Protein AF-A0A0F9F6D4-F1 (afdb_monomer_lite)

Sequence (192 aa):
MGSKPGKSRRRAADTGPGPGPHSNRVGWLERAYSVIRDDLLPETPPGDCVSILLGFPHRGARPGPHQRNGVASSGAVQGVSRDHSHIVEIHFRQFGRPVACLVTLLHQMIHLAVGVQNGHRRKFQLLAKRIGFATPFGEERPSKALANNLRRIVRKIGPAPAGRADLDPPKSRTAWRYACSCPRPRRLSSYG

Organism: NCBI:txid412755

pLDDT: mean 70.62, std 21.25, range [31.22, 96.56]

Secondary structure (DSSP, 8-state):
--PPPP---PPPP-------S---HHHHHHHHHHHHHHHH-TTSPPGGGEEEEEE---TT----TT-EEEEEEES--BTB-TT--EEEEEEGGGGGSHHHHHHHHHHHHHHHHH-GGGTTSHHHHHHHHHHTEESSGGG-EE-HHHHHHHHHHHHHH-PPPPS----PPPS-------SEEEEPPP------

Foldseek 3Di:
DDDDDDDDPDPDPCPDDDDPPFDDLQNLLLLLLVCCCVPFNVLFDDSQQEDEEEDDDDPPPDDDQFDFQKFKDAACWPPDDRSHRIYIYGYPVCQVPQLSSSLSSVLNSLCRSQPLLCECDDSSVVSCVVSAADPPSLQSRGDPVNSVVSVVSCVVSDRRGDDDPPDDPPPDPPDDPGSYTGGYHDDDDDDD

Radius of gyration: 20.6 Å; chains: 1; bounding box: 39×50×82 Å

Structure (mmCIF, N/CA/C/O backbone):
data_AF-A0A0F9F6D4-F1
#
_entry.id   AF-A0A0F9F6D4-F1
#
loop_
_atom_site.group_PDB
_atom_site.id
_atom_site.type_symbol
_atom_site.label_atom_id
_atom_site.label_alt_id
_atom_site.label_comp_id
_atom_site.label_asym_id
_atom_site.label_entity_id
_atom_site.label_seq_id
_atom_site.pdbx_PDB_ins_code
_atom_site.Cartn_x
_atom_site.Cartn_y
_atom_site.Cartn_z
_atom_site.occupancy
_atom_site.B_iso_or_equiv
_atom_site.auth_seq_id
_atom_site.auth_comp_id
_atom_site.auth_asym_id
_atom_site.auth_atom_id
_atom_site.pdbx_PDB_model_num
ATOM 1 N N . MET A 1 1 ? -2.529 -34.327 -65.893 1.00 43.44 1 MET A N 1
ATOM 2 C CA . MET A 1 1 ? -2.815 -33.018 -65.263 1.00 43.44 1 MET A CA 1
ATOM 3 C C . MET A 1 1 ? -3.339 -33.275 -63.856 1.00 43.44 1 MET A C 1
ATOM 5 O O . MET A 1 1 ? -4.502 -33.610 -63.704 1.00 43.44 1 MET A O 1
ATOM 9 N N . GLY A 1 2 ? -2.460 -33.266 -62.849 1.00 40.62 2 GLY A N 1
ATOM 10 C CA . GLY A 1 2 ? -2.808 -33.600 -61.462 1.00 40.62 2 GLY A CA 1
ATOM 11 C C . GLY A 1 2 ? -2.831 -32.350 -60.586 1.00 40.62 2 GLY A C 1
ATOM 12 O O . GLY A 1 2 ? -1.782 -31.761 -60.329 1.00 40.62 2 GLY A O 1
ATOM 13 N N . SER A 1 3 ? -4.023 -31.942 -60.155 1.00 37.78 3 SER A N 1
ATOM 14 C CA . SER A 1 3 ? -4.252 -30.808 -59.256 1.00 37.78 3 SER A CA 1
ATOM 15 C C . SER A 1 3 ? -3.663 -31.074 -57.867 1.00 37.78 3 SER A C 1
ATOM 17 O O . SER A 1 3 ? -4.006 -32.060 -57.218 1.00 37.78 3 SER A O 1
ATOM 19 N N . LYS A 1 4 ? -2.785 -30.185 -57.385 1.00 40.28 4 LYS A N 1
ATOM 20 C CA . LYS A 1 4 ? -2.294 -30.201 -55.996 1.00 40.28 4 LYS A CA 1
ATOM 21 C C . LYS A 1 4 ? -3.316 -29.518 -55.073 1.00 40.28 4 LYS A C 1
ATOM 23 O O . LYS A 1 4 ? -3.749 -28.413 -55.400 1.00 40.28 4 LYS A O 1
ATOM 28 N N . PRO A 1 5 ? -3.673 -30.096 -53.912 1.00 43.19 5 PRO A N 1
ATOM 29 C CA . PRO A 1 5 ? -4.579 -29.452 -52.969 1.00 43.19 5 PRO A CA 1
ATOM 30 C C . PRO A 1 5 ? -3.857 -28.351 -52.176 1.00 43.19 5 PRO A C 1
ATOM 32 O O . PRO A 1 5 ? -2.751 -28.540 -51.660 1.00 43.19 5 PRO A O 1
ATOM 35 N N . GLY A 1 6 ? -4.497 -27.184 -52.086 1.00 38.12 6 GLY A N 1
ATOM 36 C CA . GLY A 1 6 ? -4.016 -26.024 -51.344 1.00 38.12 6 GLY A CA 1
ATOM 37 C C . GLY A 1 6 ? -4.010 -26.267 -49.834 1.00 38.12 6 GLY A C 1
ATOM 38 O O . GLY A 1 6 ? -5.018 -26.645 -49.239 1.00 38.12 6 GLY A O 1
ATOM 39 N N . LYS A 1 7 ? -2.866 -26.019 -49.189 1.00 36.97 7 LYS A N 1
ATOM 40 C CA . LYS A 1 7 ? -2.745 -26.020 -47.727 1.00 36.97 7 LYS A CA 1
ATOM 41 C C . LYS A 1 7 ? -3.502 -24.819 -47.151 1.00 36.97 7 LYS A C 1
ATOM 43 O O . LYS A 1 7 ? -2.995 -23.701 -47.141 1.00 36.97 7 LYS A O 1
ATOM 48 N N . SER A 1 8 ? -4.702 -25.073 -46.635 1.00 40.03 8 SER A N 1
ATOM 49 C CA . SER A 1 8 ? -5.443 -24.169 -45.750 1.00 40.03 8 SER A CA 1
ATOM 50 C C . SER A 1 8 ? -4.573 -23.815 -44.532 1.00 40.03 8 SER A C 1
ATOM 52 O O . SER A 1 8 ? -4.383 -24.642 -43.635 1.00 40.03 8 SER A O 1
ATOM 54 N N . ARG A 1 9 ? -4.053 -22.581 -44.478 1.00 39.12 9 ARG A N 1
ATOM 55 C CA . ARG A 1 9 ? -3.472 -22.001 -43.258 1.00 39.12 9 ARG A CA 1
ATOM 56 C C . ARG A 1 9 ? -4.597 -21.804 -42.243 1.00 39.12 9 ARG A C 1
ATOM 58 O O . ARG A 1 9 ? -5.294 -20.794 -42.266 1.00 39.12 9 ARG A O 1
ATOM 65 N N . ARG A 1 10 ? -4.766 -22.771 -41.341 1.00 36.06 10 ARG A N 1
ATOM 66 C CA . ARG A 1 10 ? -5.519 -22.556 -40.102 1.00 36.06 10 ARG A CA 1
ATOM 67 C C . ARG A 1 10 ? -4.806 -21.439 -39.336 1.00 36.06 10 ARG A C 1
ATOM 69 O O . ARG A 1 10 ? -3.627 -21.580 -39.015 1.00 36.06 10 ARG A O 1
ATOM 76 N N . ARG A 1 11 ? -5.498 -20.317 -39.104 1.00 32.47 11 ARG A N 1
ATOM 77 C CA . ARG A 1 11 ? -5.073 -19.287 -38.145 1.00 32.47 11 ARG A CA 1
ATOM 78 C C . ARG A 1 11 ? -4.844 -19.993 -36.812 1.00 32.47 11 ARG A C 1
ATOM 80 O O . ARG A 1 11 ? -5.780 -20.573 -36.266 1.00 32.47 11 ARG A O 1
ATOM 87 N N . ALA A 1 12 ? -3.603 -19.981 -36.333 1.00 33.44 12 ALA A N 1
ATOM 88 C CA . ALA A 1 12 ? -3.326 -20.304 -34.946 1.00 33.44 12 ALA A CA 1
ATOM 89 C C . ALA A 1 12 ? -4.157 -19.341 -34.094 1.00 33.44 12 ALA A C 1
ATOM 91 O O . ALA A 1 12 ? -4.135 -18.130 -34.329 1.00 33.44 12 ALA A O 1
ATOM 92 N N . ALA A 1 13 ? -4.952 -19.902 -33.185 1.00 34.91 13 ALA A N 1
ATOM 93 C CA . ALA A 1 13 ? -5.592 -19.130 -32.142 1.00 34.91 13 ALA A CA 1
ATOM 94 C C . ALA A 1 13 ? -4.497 -18.339 -31.424 1.00 34.91 13 ALA A C 1
ATOM 96 O O . ALA A 1 13 ? -3.463 -18.901 -31.062 1.00 34.91 13 ALA A O 1
ATOM 97 N N . ASP A 1 14 ? -4.728 -17.039 -31.286 1.00 33.72 14 ASP A N 1
ATOM 98 C CA . ASP A 1 14 ? -3.923 -16.133 -30.487 1.00 33.72 14 ASP A CA 1
ATOM 99 C C . ASP A 1 14 ? -4.071 -16.552 -29.019 1.00 33.72 14 ASP A C 1
ATOM 101 O O . ASP A 1 14 ? -4.908 -16.058 -28.266 1.00 33.72 14 ASP A O 1
ATOM 105 N N . THR A 1 15 ? -3.329 -17.587 -28.632 1.00 37.78 15 THR A N 1
ATOM 106 C CA . THR A 1 15 ? -3.065 -17.878 -27.234 1.00 37.78 15 THR A CA 1
ATOM 107 C C . THR A 1 15 ? -2.144 -16.765 -26.774 1.00 37.78 15 THR A C 1
ATOM 109 O O . THR A 1 15 ? -0.935 -16.823 -27.016 1.00 37.78 15 THR A O 1
ATOM 112 N N . GLY A 1 16 ? -2.740 -15.734 -26.170 1.00 35.78 16 GLY A N 1
ATOM 113 C CA . GLY A 1 16 ? -2.014 -14.638 -25.541 1.00 35.78 16 GLY A CA 1
ATOM 114 C C . GLY A 1 16 ? -0.868 -15.165 -24.669 1.00 35.78 16 GLY A C 1
ATOM 115 O O . GLY A 1 16 ? -0.907 -16.320 -24.230 1.00 35.78 16 GLY A O 1
ATOM 116 N N . PRO A 1 17 ? 0.176 -14.356 -24.434 1.00 37.84 17 PRO A N 1
ATOM 117 C CA . PRO A 1 17 ? 1.403 -14.831 -23.815 1.00 37.84 17 PRO A CA 1
ATOM 118 C C . PRO A 1 17 ? 1.086 -15.458 -22.456 1.00 37.84 17 PRO A C 1
ATOM 120 O O . PRO A 1 17 ? 0.726 -14.771 -21.499 1.00 37.84 17 PRO A O 1
ATOM 123 N N . GLY A 1 18 ? 1.205 -16.787 -22.387 1.00 32.25 18 GLY A N 1
ATOM 124 C CA . GLY A 1 18 ? 1.163 -17.522 -21.132 1.00 32.25 18 GLY A CA 1
ATOM 125 C C . GLY A 1 18 ? 2.226 -16.964 -20.180 1.00 32.25 18 GLY A C 1
ATOM 126 O O . GLY A 1 18 ? 3.251 -16.448 -20.638 1.00 32.25 18 GLY A O 1
ATOM 127 N N . PRO A 1 19 ? 2.006 -17.020 -18.857 1.00 39.50 19 PRO A N 1
ATOM 128 C CA . PRO A 1 19 ? 2.907 -16.393 -17.904 1.00 39.50 19 PRO A CA 1
ATOM 129 C C . PRO A 1 19 ? 4.271 -17.090 -17.957 1.00 39.50 19 PRO A C 1
ATOM 131 O O . PRO A 1 19 ? 4.442 -18.199 -17.456 1.00 39.50 19 PRO A O 1
ATOM 134 N N . GLY A 1 20 ? 5.242 -16.431 -18.591 1.00 31.22 20 GLY A N 1
ATOM 135 C CA . GLY A 1 20 ? 6.631 -16.872 -18.613 1.00 31.22 20 GLY A CA 1
ATOM 136 C C . GLY A 1 20 ? 7.222 -16.947 -17.195 1.00 31.22 20 GLY A C 1
ATOM 137 O O . GLY A 1 20 ? 6.735 -16.277 -16.279 1.00 31.22 20 GLY A O 1
ATOM 138 N N . PRO A 1 21 ? 8.297 -17.728 -16.988 1.00 36.62 21 PRO A N 1
ATOM 139 C CA . PRO A 1 21 ? 8.762 -18.196 -15.675 1.00 36.62 21 PRO A CA 1
ATOM 140 C C . PRO A 1 21 ? 9.435 -17.130 -14.782 1.00 36.62 21 PRO A C 1
ATOM 142 O O . PRO A 1 21 ? 10.081 -17.454 -13.787 1.00 36.62 21 PRO A O 1
ATOM 145 N N . HIS A 1 22 ? 9.235 -15.843 -15.071 1.00 41.25 22 HIS A N 1
ATOM 146 C CA . HIS A 1 22 ? 9.673 -14.721 -14.246 1.00 41.25 22 HIS A CA 1
ATOM 147 C C . HIS A 1 22 ? 8.555 -13.681 -14.172 1.00 41.25 22 HIS A C 1
ATOM 149 O O . HIS A 1 22 ? 8.546 -12.704 -14.918 1.00 41.25 22 HIS A O 1
ATOM 155 N N . SER A 1 23 ? 7.589 -13.859 -13.270 1.00 52.72 23 SER A N 1
ATOM 156 C CA . SER A 1 23 ? 6.621 -12.793 -12.999 1.00 52.72 23 SER A CA 1
ATOM 157 C C . SER A 1 23 ? 7.381 -11.539 -12.554 1.00 52.72 23 SER A C 1
ATOM 159 O O . SER A 1 23 ? 8.046 -11.555 -11.512 1.00 52.72 23 SER A O 1
ATOM 161 N N . ASN A 1 24 ? 7.323 -10.464 -13.342 1.00 78.31 24 ASN A N 1
ATOM 162 C CA . ASN A 1 24 ? 7.996 -9.222 -12.991 1.00 78.31 24 ASN A CA 1
ATOM 163 C C . ASN A 1 24 ? 7.371 -8.655 -11.696 1.00 78.31 24 ASN A C 1
ATOM 165 O O . ASN A 1 24 ? 6.164 -8.697 -11.460 1.00 78.31 24 ASN A O 1
ATOM 169 N N . ARG A 1 25 ? 8.223 -8.177 -10.786 1.00 83.56 25 ARG A N 1
ATOM 170 C CA . ARG A 1 25 ? 7.816 -7.631 -9.478 1.00 83.56 25 ARG A CA 1
ATOM 171 C C . ARG A 1 25 ? 6.802 -6.487 -9.599 1.00 83.56 25 ARG A C 1
ATOM 173 O O . ARG A 1 25 ? 5.960 -6.342 -8.719 1.00 83.56 25 ARG A O 1
ATOM 180 N N . VAL A 1 26 ? 6.871 -5.727 -10.694 1.00 84.38 26 VAL A N 1
ATOM 181 C CA . VAL A 1 26 ? 5.903 -4.678 -11.045 1.00 84.38 26 VAL A CA 1
ATOM 182 C C . VAL A 1 26 ? 4.521 -5.279 -11.301 1.00 84.38 26 VAL A C 1
ATOM 184 O O . VAL A 1 26 ? 3.587 -4.913 -10.602 1.00 84.38 26 VAL A O 1
ATOM 187 N N . GLY A 1 27 ? 4.395 -6.289 -12.165 1.00 85.75 27 GLY A N 1
ATOM 188 C CA . GLY A 1 27 ? 3.109 -6.932 -12.446 1.00 85.75 27 GLY A CA 1
ATOM 189 C C . GLY A 1 27 ? 2.495 -7.626 -11.229 1.00 85.75 27 GLY A C 1
ATOM 190 O O . GLY A 1 27 ? 1.275 -7.691 -11.094 1.00 85.75 27 GLY A O 1
ATOM 191 N N . TRP A 1 28 ? 3.315 -8.121 -10.292 1.00 90.31 28 TRP A N 1
ATOM 192 C CA . TRP A 1 28 ? 2.803 -8.595 -8.999 1.00 90.31 28 TRP A CA 1
ATOM 193 C C . TRP A 1 28 ? 2.195 -7.455 -8.164 1.00 90.31 28 TRP A C 1
ATOM 195 O O . TRP A 1 28 ? 1.128 -7.636 -7.579 1.00 90.31 28 TRP A O 1
ATOM 205 N N . LEU A 1 29 ? 2.836 -6.281 -8.134 1.00 91.50 29 LEU A N 1
ATOM 206 C CA . LEU A 1 29 ? 2.304 -5.100 -7.449 1.00 91.50 29 LEU A CA 1
ATOM 207 C C . LEU A 1 29 ? 1.065 -4.527 -8.144 1.00 91.50 29 LEU A C 1
ATOM 209 O O . LEU A 1 29 ? 0.156 -4.104 -7.444 1.00 91.50 29 LEU A O 1
ATOM 213 N N . GLU A 1 30 ? 0.991 -4.539 -9.474 1.00 91.81 30 GLU A N 1
ATOM 214 C CA . GLU A 1 30 ? -0.188 -4.084 -10.230 1.00 91.81 30 GLU A CA 1
ATOM 215 C C . GLU A 1 30 ? -1.410 -4.958 -9.933 1.00 91.81 30 GLU A C 1
ATOM 217 O O . GLU A 1 30 ? -2.482 -4.447 -9.605 1.00 91.81 30 GLU A O 1
ATOM 222 N N . ARG A 1 31 ? -1.241 -6.289 -9.923 1.00 93.56 31 ARG A N 1
ATOM 223 C CA . ARG A 1 31 ? -2.308 -7.207 -9.490 1.00 93.56 31 ARG A CA 1
ATOM 224 C C . ARG A 1 31 ? -2.710 -6.965 -8.039 1.00 93.56 31 ARG A C 1
ATOM 226 O O . ARG A 1 31 ? -3.898 -6.959 -7.725 1.00 93.56 31 ARG A O 1
ATOM 233 N N . ALA A 1 32 ? -1.734 -6.760 -7.154 1.00 94.75 32 ALA A N 1
ATOM 234 C CA . ALA A 1 32 ? -2.014 -6.433 -5.763 1.00 94.75 32 ALA A CA 1
ATOM 235 C C . ALA A 1 32 ? -2.779 -5.109 -5.626 1.00 94.75 32 ALA A C 1
ATOM 237 O O . ALA A 1 32 ? -3.724 -5.046 -4.847 1.00 94.75 32 ALA A O 1
ATOM 238 N N . TYR A 1 33 ? -2.396 -4.082 -6.388 1.00 94.81 33 TYR A N 1
ATOM 239 C CA . TYR A 1 33 ? -3.040 -2.772 -6.406 1.00 94.81 33 TYR A CA 1
ATOM 240 C C . TYR A 1 33 ? -4.509 -2.895 -6.801 1.00 94.81 33 TYR A C 1
ATOM 242 O O . TYR A 1 33 ? -5.366 -2.411 -6.068 1.00 94.81 33 TYR A O 1
ATOM 250 N N . SER A 1 34 ? -4.802 -3.606 -7.897 1.00 94.69 34 SER A N 1
ATOM 251 C CA . SER A 1 34 ? -6.178 -3.846 -8.349 1.00 94.69 34 SER A CA 1
ATOM 252 C C . SER A 1 34 ? -7.010 -4.518 -7.258 1.00 94.69 34 SER A C 1
ATOM 254 O O . SER A 1 34 ? -8.044 -3.994 -6.864 1.00 94.69 34 SER A O 1
ATOM 256 N N . VAL A 1 35 ? -6.520 -5.628 -6.694 1.00 96.12 35 VAL A N 1
ATOM 257 C CA . VAL A 1 35 ? -7.260 -6.368 -5.660 1.00 96.12 35 VAL A CA 1
ATOM 258 C C . VAL A 1 35 ? -7.446 -5.541 -4.386 1.00 96.12 35 VAL A C 1
ATOM 260 O O . VAL A 1 35 ? -8.519 -5.564 -3.797 1.00 96.12 35 VAL A O 1
ATOM 263 N N . ILE A 1 36 ? -6.425 -4.803 -3.941 1.00 96.56 36 ILE A N 1
ATOM 264 C CA . ILE A 1 36 ? -6.529 -3.947 -2.750 1.00 96.56 36 ILE A CA 1
ATOM 265 C C . ILE A 1 36 ? -7.524 -2.811 -2.984 1.00 96.56 36 ILE A C 1
ATOM 267 O O . ILE A 1 36 ? -8.290 -2.486 -2.079 1.00 96.56 36 ILE A O 1
ATOM 271 N N . ARG A 1 37 ? -7.511 -2.195 -4.168 1.00 95.50 37 ARG A N 1
ATOM 272 C CA . ARG A 1 37 ? -8.461 -1.143 -4.518 1.00 95.50 37 ARG A CA 1
ATOM 273 C C . ARG A 1 37 ? -9.889 -1.673 -4.441 1.00 95.50 37 ARG A C 1
ATOM 275 O O . ARG A 1 37 ? -10.703 -1.073 -3.751 1.00 95.50 37 ARG A O 1
ATOM 282 N N . ASP A 1 38 ? -10.155 -2.807 -5.078 1.00 94.62 38 ASP A N 1
ATOM 283 C CA . ASP A 1 38 ? -11.501 -3.378 -5.135 1.00 94.62 38 ASP A CA 1
ATOM 284 C C . ASP A 1 38 ? -11.981 -3.854 -3.754 1.00 94.62 38 ASP A C 1
ATOM 286 O O . ASP A 1 38 ? -13.110 -3.571 -3.357 1.00 94.62 38 ASP A O 1
ATOM 290 N N . ASP A 1 39 ? -11.113 -4.525 -2.989 1.00 93.88 39 ASP A N 1
ATOM 291 C CA . ASP A 1 39 ? -11.502 -5.173 -1.733 1.00 93.88 39 ASP A CA 1
ATOM 292 C C . ASP A 1 39 ? -11.436 -4.229 -0.509 1.00 93.88 39 ASP A C 1
ATOM 294 O O . ASP A 1 39 ? -12.126 -4.468 0.484 1.00 93.88 39 ASP A O 1
ATOM 298 N N . LEU A 1 40 ? -10.566 -3.206 -0.511 1.00 93.62 40 LEU A N 1
ATOM 299 C CA . LEU A 1 40 ? -10.218 -2.435 0.700 1.00 93.62 40 LEU A CA 1
ATOM 300 C C . LEU A 1 40 ? -10.213 -0.910 0.535 1.00 93.62 40 LEU A C 1
ATOM 302 O O . LEU A 1 40 ? -10.377 -0.204 1.536 1.00 93.62 40 LEU A O 1
ATOM 306 N N . LEU A 1 41 ? -9.946 -0.388 -0.664 1.00 94.69 41 LEU A N 1
ATOM 307 C CA . LEU A 1 41 ? -9.677 1.040 -0.862 1.00 94.69 41 LEU A CA 1
ATOM 308 C C . LEU A 1 41 ? -10.172 1.552 -2.227 1.00 94.69 41 LEU A C 1
ATOM 310 O O . LEU A 1 41 ? -9.355 1.996 -3.040 1.00 94.69 41 LEU A O 1
ATOM 314 N N . PRO A 1 42 ? -11.491 1.521 -2.491 1.00 93.94 42 PRO A N 1
ATOM 315 C CA . PRO A 1 42 ? -12.048 1.918 -3.785 1.00 93.94 42 PRO A CA 1
ATOM 316 C C . PRO A 1 42 ? -11.842 3.407 -4.096 1.00 93.94 42 PRO A C 1
ATOM 318 O O . PRO A 1 42 ? -11.915 3.804 -5.257 1.00 93.94 42 PRO A O 1
ATOM 321 N N . GLU A 1 43 ? -11.555 4.230 -3.080 1.00 90.81 43 GLU A N 1
ATOM 322 C CA . GLU A 1 43 ? -11.292 5.664 -3.239 1.00 90.81 43 GLU A CA 1
ATOM 323 C C . GLU A 1 43 ? -9.898 5.979 -3.805 1.00 90.81 43 GLU A C 1
ATOM 325 O O . GLU A 1 43 ? -9.619 7.131 -4.134 1.00 90.81 43 GLU A O 1
ATOM 330 N N . THR A 1 44 ? -8.994 4.995 -3.895 1.00 92.31 44 THR A N 1
ATOM 331 C CA . THR A 1 44 ? -7.699 5.214 -4.553 1.00 92.31 44 THR A CA 1
ATOM 332 C C . THR A 1 44 ? -7.889 5.329 -6.076 1.00 92.31 44 THR A C 1
ATOM 334 O O . THR A 1 44 ? -8.817 4.711 -6.622 1.00 92.31 44 THR A O 1
ATOM 337 N N . PRO A 1 45 ? -7.032 6.093 -6.784 1.00 89.94 45 PRO A N 1
ATOM 338 C CA . PRO A 1 45 ? -7.137 6.244 -8.230 1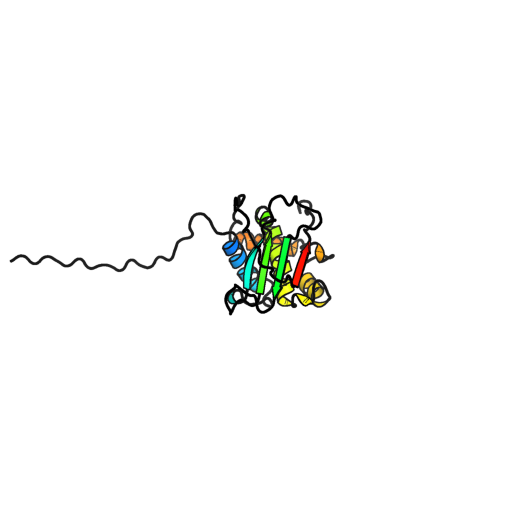.00 89.94 45 PRO A CA 1
ATOM 339 C C . PRO A 1 45 ? -7.214 4.901 -8.982 1.00 89.94 45 PRO A C 1
ATOM 341 O O . PRO A 1 45 ? -6.650 3.901 -8.537 1.00 89.94 45 PRO A O 1
ATOM 344 N N . PRO A 1 46 ? -7.918 4.846 -10.121 1.00 88.50 46 PRO A N 1
ATOM 345 C CA . PRO A 1 46 ? -7.866 3.703 -11.027 1.00 88.50 46 PRO A CA 1
ATOM 346 C C . PRO A 1 46 ? -6.428 3.347 -11.443 1.00 88.50 46 PRO A C 1
ATOM 348 O O . PRO A 1 46 ? -5.559 4.217 -11.521 1.00 88.50 46 PRO A O 1
ATOM 351 N N . GLY A 1 47 ? -6.162 2.059 -11.681 1.00 83.81 47 GLY A N 1
ATOM 352 C CA . GLY A 1 47 ? -4.8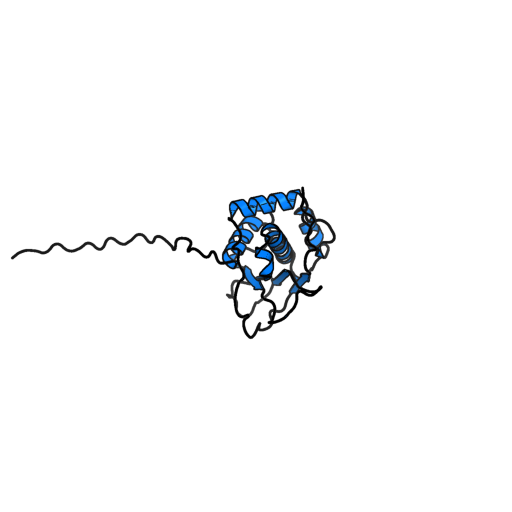07 1.561 -11.954 1.00 83.81 47 GLY A CA 1
ATOM 353 C C . GLY A 1 47 ? -4.191 2.089 -13.255 1.00 83.81 47 GLY A C 1
ATOM 354 O O . GLY A 1 47 ? -2.980 2.254 -13.326 1.00 83.81 47 GLY A O 1
ATOM 355 N N . ASP A 1 48 ? -5.016 2.426 -14.242 1.00 81.81 48 ASP A N 1
ATOM 356 C CA . ASP A 1 48 ? -4.642 3.089 -15.499 1.00 81.81 48 ASP A CA 1
ATOM 357 C C . ASP A 1 48 ? -4.218 4.558 -15.317 1.00 81.81 48 ASP A C 1
ATOM 359 O O . ASP A 1 48 ? -3.644 5.149 -16.225 1.00 81.81 48 ASP A O 1
ATOM 363 N N . CYS A 1 49 ? -4.421 5.140 -14.131 1.00 82.00 49 CYS A N 1
ATOM 364 C CA . CYS A 1 49 ? -3.875 6.447 -13.760 1.00 82.00 49 CYS A CA 1
ATOM 365 C C . CYS A 1 49 ? -2.597 6.348 -12.901 1.00 82.00 49 CYS A C 1
ATOM 367 O O . CYS A 1 49 ? -2.037 7.383 -12.514 1.00 82.00 49 CYS A O 1
ATOM 369 N N . VAL A 1 50 ? -2.134 5.136 -12.553 1.00 83.12 50 VAL A N 1
ATOM 370 C CA . VAL A 1 50 ? -1.034 4.913 -11.599 1.00 83.12 50 VAL A CA 1
ATOM 371 C C . VAL A 1 50 ? 0.117 4.128 -12.221 1.00 83.12 50 VAL A C 1
ATOM 373 O O . VAL A 1 50 ? -0.006 2.973 -12.604 1.00 83.12 50 VAL A O 1
ATOM 376 N N . SER A 1 51 ? 1.308 4.721 -12.199 1.00 84.19 51 SER A N 1
ATOM 377 C CA . SER A 1 51 ? 2.557 4.018 -12.502 1.00 84.19 51 SER A CA 1
ATOM 378 C C . SER A 1 51 ? 3.144 3.389 -11.243 1.00 84.19 51 SER A C 1
ATOM 380 O O . SER A 1 51 ? 3.420 4.097 -10.271 1.00 84.19 51 SER A O 1
ATOM 382 N N . ILE A 1 52 ? 3.411 2.083 -11.262 1.00 84.00 52 ILE A N 1
ATOM 383 C CA . ILE A 1 52 ? 4.101 1.401 -10.161 1.00 84.00 52 ILE A CA 1
ATOM 384 C C . ILE A 1 52 ? 5.569 1.157 -10.523 1.00 84.00 52 ILE A C 1
ATOM 386 O O . ILE A 1 52 ? 5.887 0.503 -11.512 1.00 84.00 52 ILE A O 1
ATOM 390 N N . LEU A 1 53 ? 6.479 1.657 -9.688 1.00 81.88 53 LEU A N 1
ATOM 391 C CA . LEU A 1 53 ? 7.925 1.568 -9.879 1.00 81.88 53 LEU A CA 1
ATOM 392 C C . LEU A 1 53 ? 8.599 0.751 -8.771 1.00 81.88 53 LEU A C 1
ATOM 394 O O . LEU A 1 53 ? 8.142 0.692 -7.627 1.00 81.88 53 LEU A O 1
ATOM 398 N N . LEU A 1 54 ? 9.752 0.165 -9.101 1.00 78.06 54 LEU A N 1
ATOM 399 C CA . LEU A 1 54 ? 10.632 -0.480 -8.127 1.00 78.06 54 LEU A CA 1
ATOM 400 C C . LEU A 1 54 ? 11.793 0.440 -7.768 1.00 78.06 54 LEU A C 1
ATOM 402 O O . LEU A 1 54 ? 12.613 0.796 -8.613 1.00 78.06 54 LEU A O 1
ATOM 406 N N . GLY A 1 55 ? 11.883 0.783 -6.488 1.00 72.19 55 GLY A N 1
ATOM 407 C CA . GLY A 1 55 ? 12.965 1.595 -5.954 1.00 72.19 55 GLY A CA 1
ATOM 408 C C . GLY A 1 55 ? 14.230 0.785 -5.706 1.00 72.19 55 GLY A C 1
ATOM 409 O O . GLY A 1 55 ? 14.206 -0.179 -4.933 1.00 72.19 55 GLY A O 1
ATOM 410 N N . PHE A 1 56 ? 15.342 1.216 -6.307 1.00 68.31 56 PHE A N 1
ATOM 411 C CA . PHE A 1 56 ? 16.690 0.712 -6.036 1.00 68.31 56 PHE A CA 1
ATOM 412 C C . PHE A 1 56 ? 17.524 1.773 -5.306 1.00 68.31 56 PHE A C 1
ATOM 414 O O . PHE A 1 56 ? 17.450 2.955 -5.652 1.00 68.31 56 PHE A O 1
ATOM 421 N N . PRO A 1 57 ? 18.329 1.386 -4.302 1.00 55.69 57 PRO A N 1
ATOM 422 C CA . PRO A 1 57 ? 19.295 2.282 -3.693 1.00 55.69 57 PRO A CA 1
ATOM 423 C C . PRO A 1 57 ? 20.369 2.655 -4.718 1.00 55.69 57 PRO A C 1
ATOM 425 O O . PRO A 1 57 ? 20.763 1.832 -5.545 1.00 55.69 57 PRO A O 1
ATOM 428 N N . HIS A 1 58 ? 20.895 3.874 -4.619 1.00 48.28 58 HIS A N 1
ATOM 429 C CA . HIS A 1 58 ? 22.131 4.225 -5.312 1.00 48.28 58 HIS A CA 1
ATOM 430 C C . HIS A 1 58 ? 23.275 3.319 -4.813 1.00 48.28 58 HIS A C 1
ATOM 432 O O . HIS A 1 58 ? 23.289 2.945 -3.632 1.00 48.28 58 HIS A O 1
ATOM 438 N N . ARG A 1 59 ? 24.204 2.930 -5.705 1.00 44.47 59 ARG A N 1
ATOM 439 C CA . ARG A 1 59 ? 25.302 1.981 -5.415 1.00 44.47 59 ARG A CA 1
ATOM 440 C C . ARG A 1 59 ? 25.949 2.277 -4.056 1.00 44.47 59 ARG A C 1
ATOM 442 O O . ARG A 1 59 ? 26.308 3.414 -3.771 1.00 44.47 59 ARG A O 1
ATOM 449 N N . GLY A 1 60 ? 26.084 1.244 -3.223 1.00 43.72 60 GLY A N 1
ATOM 450 C CA . GLY A 1 60 ? 26.788 1.328 -1.940 1.00 43.72 60 GLY A CA 1
ATOM 451 C C . GLY A 1 60 ? 26.006 1.941 -0.773 1.00 43.72 60 GLY A C 1
ATOM 452 O O . GLY A 1 60 ? 26.524 1.931 0.343 1.00 43.72 60 GLY A O 1
ATOM 453 N N . ALA A 1 61 ? 24.765 2.411 -0.964 1.00 50.09 61 ALA A N 1
ATOM 454 C CA . ALA A 1 61 ? 23.953 2.888 0.154 1.00 50.09 61 ALA A CA 1
ATOM 455 C C . ALA A 1 61 ? 23.623 1.720 1.098 1.00 50.09 61 ALA A C 1
ATOM 457 O O . ALA A 1 61 ? 22.726 0.899 0.858 1.00 50.09 61 ALA A O 1
ATOM 458 N N . ARG A 1 62 ? 24.390 1.626 2.189 1.00 52.25 62 ARG A N 1
ATOM 459 C CA . ARG A 1 62 ? 24.084 0.732 3.302 1.00 52.25 62 ARG A CA 1
ATOM 460 C C . ARG A 1 62 ? 22.685 1.087 3.815 1.00 52.25 62 ARG A C 1
ATOM 462 O O . ARG A 1 62 ? 22.323 2.263 3.809 1.00 52.25 62 ARG A O 1
ATOM 469 N N . PRO A 1 63 ? 21.875 0.096 4.225 1.00 57.22 63 PRO A N 1
ATOM 470 C CA . PRO A 1 63 ? 20.575 0.371 4.821 1.00 57.22 63 PRO A CA 1
ATOM 471 C C . PRO A 1 63 ? 20.754 1.312 6.015 1.00 57.22 63 PRO A C 1
ATOM 473 O O . PRO A 1 63 ? 21.249 0.903 7.060 1.00 57.22 63 PRO A O 1
ATOM 476 N N . GLY A 1 64 ? 20.390 2.577 5.825 1.00 60.03 64 GLY A N 1
ATOM 477 C CA . GLY A 1 64 ? 20.447 3.604 6.854 1.00 60.03 64 GLY A CA 1
ATOM 478 C C . GLY A 1 64 ? 19.115 3.727 7.596 1.00 60.03 64 GLY A C 1
ATOM 479 O O . GLY A 1 64 ? 18.082 3.267 7.095 1.00 60.03 64 GLY A O 1
ATOM 480 N N . PRO A 1 65 ? 19.104 4.390 8.762 1.00 54.97 65 PRO A N 1
ATOM 481 C CA . PRO A 1 65 ? 17.884 4.637 9.538 1.00 54.97 65 PRO A CA 1
ATOM 482 C C . PRO A 1 65 ? 16.824 5.440 8.762 1.00 54.97 65 PRO A C 1
ATOM 484 O O . PRO A 1 65 ? 15.639 5.342 9.064 1.00 54.97 65 PRO A O 1
ATOM 487 N N . HIS A 1 66 ? 17.228 6.164 7.714 1.00 60.00 66 HIS A N 1
ATOM 488 C CA . HIS A 1 66 ? 16.349 6.978 6.866 1.00 60.00 66 HIS A CA 1
ATOM 489 C C . HIS A 1 66 ? 16.002 6.327 5.517 1.00 60.00 66 HIS A C 1
ATOM 491 O O . HIS A 1 66 ? 15.505 7.002 4.613 1.00 60.00 66 HIS A O 1
ATOM 497 N N . GLN A 1 67 ? 16.266 5.024 5.346 1.00 68.00 67 GLN A N 1
ATOM 498 C CA . GLN A 1 67 ? 15.869 4.315 4.129 1.00 68.00 67 GLN A CA 1
ATOM 499 C C . GLN A 1 67 ? 14.339 4.293 3.998 1.00 68.00 67 GLN A C 1
ATOM 501 O O . GLN A 1 67 ? 13.624 3.911 4.925 1.00 68.00 67 GLN A O 1
ATOM 506 N N . ARG A 1 68 ? 13.852 4.699 2.824 1.00 73.00 68 ARG A N 1
ATOM 507 C CA . ARG A 1 68 ? 12.426 4.764 2.487 1.00 73.00 68 ARG A CA 1
ATOM 508 C C . ARG A 1 68 ? 11.971 3.430 1.904 1.00 73.00 68 ARG A C 1
ATOM 510 O O . ARG A 1 68 ? 12.670 2.856 1.069 1.00 73.00 68 ARG A O 1
ATOM 517 N N . ASN A 1 69 ? 10.810 2.947 2.339 1.00 72.88 69 ASN A N 1
ATOM 518 C CA . ASN A 1 69 ? 10.247 1.685 1.848 1.00 72.88 69 ASN A CA 1
ATOM 519 C C . ASN A 1 69 ? 9.255 1.878 0.706 1.00 72.88 69 ASN A C 1
ATOM 521 O O . ASN A 1 69 ? 9.127 0.987 -0.132 1.00 72.88 69 ASN A O 1
ATOM 525 N N . GLY A 1 70 ? 8.608 3.038 0.660 1.00 71.75 70 GLY A N 1
ATOM 526 C CA . GLY A 1 70 ? 7.757 3.429 -0.440 1.00 71.75 70 GLY A CA 1
ATOM 527 C C . GLY A 1 70 ? 7.625 4.940 -0.546 1.00 71.75 70 GLY A C 1
ATOM 528 O O . GLY A 1 70 ? 7.946 5.687 0.389 1.00 71.75 70 GLY A O 1
ATOM 529 N N . VAL A 1 71 ? 7.196 5.374 -1.721 1.00 77.25 71 VAL A N 1
ATOM 530 C CA . VAL A 1 71 ? 6.968 6.776 -2.057 1.00 77.25 71 VAL A CA 1
ATOM 531 C C . VAL A 1 71 ? 5.713 6.874 -2.915 1.00 77.25 71 VAL A C 1
ATOM 533 O O . VAL A 1 71 ? 5.522 6.059 -3.815 1.00 77.25 71 VAL A O 1
ATOM 536 N N . ALA A 1 72 ? 4.889 7.883 -2.647 1.00 73.00 72 ALA A N 1
ATOM 537 C CA . ALA A 1 72 ? 3.761 8.256 -3.485 1.00 73.00 72 ALA A CA 1
ATOM 538 C C . ALA A 1 72 ? 3.942 9.686 -4.013 1.00 73.00 72 ALA A C 1
ATOM 540 O O . ALA A 1 72 ? 4.330 10.600 -3.273 1.00 73.00 72 ALA A O 1
ATOM 541 N N . SER A 1 73 ? 3.615 9.880 -5.287 1.00 72.88 73 SER A N 1
ATOM 542 C CA . SER A 1 73 ? 3.580 11.185 -5.946 1.00 72.88 73 SER A CA 1
ATOM 543 C C . SER A 1 73 ? 2.327 11.321 -6.808 1.00 72.88 73 SER A C 1
ATOM 545 O O . SER A 1 73 ? 1.879 10.349 -7.410 1.00 72.88 73 SER A O 1
ATOM 547 N N . SER A 1 74 ? 1.796 12.543 -6.885 1.00 69.50 74 SER A N 1
ATOM 548 C CA . SER A 1 74 ? 0.655 12.915 -7.730 1.00 69.50 74 SER A CA 1
ATOM 549 C C . SER A 1 74 ? 0.955 14.228 -8.455 1.00 69.50 74 SER A C 1
ATOM 551 O O . SER A 1 74 ? 1.567 15.118 -7.861 1.00 69.50 74 SER A O 1
ATOM 553 N N . GLY A 1 75 ? 0.510 14.361 -9.704 1.00 61.22 75 GLY A N 1
ATOM 554 C CA . GLY A 1 75 ? 0.689 15.550 -10.547 1.00 61.22 75 GLY A CA 1
ATOM 555 C C . GLY A 1 75 ? 1.111 15.185 -11.971 1.00 61.22 75 GLY A C 1
ATOM 556 O O . GLY A 1 75 ? 1.238 14.011 -12.291 1.00 61.22 75 GLY A O 1
ATOM 557 N N . ALA A 1 76 ? 1.345 16.173 -12.839 1.00 54.31 76 ALA A N 1
ATOM 558 C CA . ALA A 1 76 ? 1.911 15.905 -14.162 1.00 54.31 76 ALA A CA 1
ATOM 559 C C . ALA A 1 76 ? 3.321 15.319 -14.000 1.00 54.31 76 ALA A C 1
ATOM 561 O O . ALA A 1 76 ? 4.241 15.989 -13.522 1.00 54.31 76 ALA A O 1
ATOM 562 N N . VAL A 1 77 ? 3.480 14.051 -14.360 1.00 51.41 77 VAL A N 1
ATOM 563 C CA . VAL A 1 77 ? 4.724 13.318 -14.179 1.00 51.41 77 VAL A CA 1
ATOM 564 C C . VAL A 1 77 ? 5.469 13.259 -15.522 1.00 51.41 77 VAL A C 1
ATOM 566 O O . VAL A 1 77 ? 5.026 12.612 -16.464 1.00 51.41 77 VAL A O 1
ATOM 569 N N . GLN A 1 78 ? 6.610 13.949 -15.638 1.00 45.34 78 GLN A N 1
ATOM 570 C CA . GLN A 1 78 ? 7.419 13.954 -16.869 1.00 45.34 78 GLN A CA 1
ATOM 571 C C . GLN A 1 78 ? 8.072 12.586 -17.129 1.00 45.34 78 GLN A C 1
ATOM 573 O O . GLN A 1 78 ? 8.967 12.196 -16.393 1.00 45.34 78 GLN A O 1
ATOM 578 N N . GLY A 1 79 ? 7.698 11.889 -18.204 1.00 48.16 79 GLY A N 1
ATOM 579 C CA . GLY A 1 79 ? 8.340 10.623 -18.602 1.00 48.16 79 GLY A CA 1
ATOM 580 C C . GLY A 1 79 ? 7.566 9.350 -18.242 1.00 48.16 79 GLY A C 1
ATOM 581 O O . GLY A 1 79 ? 8.098 8.256 -18.398 1.00 48.16 79 GLY A O 1
ATOM 582 N N . VAL A 1 80 ? 6.314 9.478 -17.802 1.00 51.84 80 VAL A N 1
ATOM 583 C CA . VAL A 1 80 ? 5.293 8.413 -17.859 1.00 51.84 80 VAL A CA 1
ATOM 584 C C . VAL A 1 80 ? 4.172 8.848 -18.802 1.00 51.84 80 VAL A C 1
ATOM 586 O O . VAL A 1 80 ? 4.120 10.017 -19.193 1.00 51.84 80 VAL A O 1
ATOM 589 N N . SER A 1 81 ? 3.337 7.895 -19.237 1.00 46.12 81 SER A N 1
ATOM 590 C CA . SER A 1 81 ? 2.218 8.159 -20.155 1.00 46.12 81 SER A CA 1
ATOM 591 C C . SER A 1 81 ? 1.387 9.359 -19.686 1.00 46.12 81 SER A C 1
ATOM 593 O O . SER A 1 81 ? 1.228 9.556 -18.481 1.00 46.12 81 SER A O 1
ATOM 595 N N . ARG A 1 82 ? 0.838 10.142 -20.627 1.00 48.38 82 ARG A N 1
ATOM 596 C CA . ARG A 1 82 ? 0.017 11.337 -20.334 1.00 48.38 82 ARG A CA 1
ATOM 597 C C . ARG A 1 82 ? -1.165 11.043 -19.404 1.00 48.38 82 ARG A C 1
ATOM 599 O O . ARG A 1 82 ? -1.589 11.945 -18.689 1.00 48.38 82 ARG A O 1
ATOM 606 N N . ASP A 1 83 ? -1.630 9.799 -19.385 1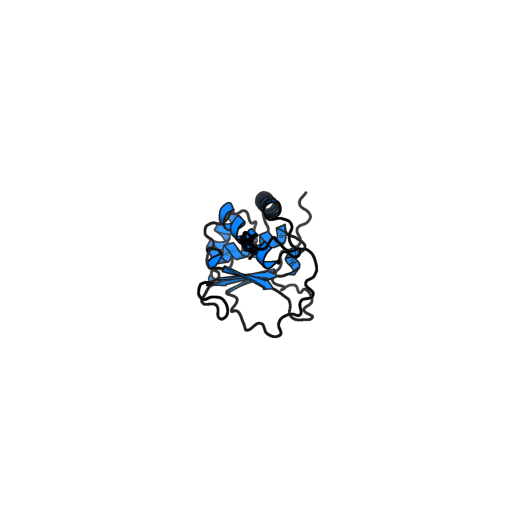.00 56.03 83 ASP A N 1
ATOM 607 C CA . ASP A 1 83 ? -2.776 9.355 -18.587 1.00 56.03 83 ASP A CA 1
ATOM 608 C C . ASP A 1 83 ? -2.386 8.950 -17.152 1.00 56.03 83 ASP A C 1
ATOM 610 O O . ASP A 1 83 ? -3.234 8.855 -16.267 1.00 56.03 83 ASP A O 1
ATOM 614 N N . HIS A 1 84 ? -1.089 8.755 -16.882 1.00 59.47 84 HIS A N 1
ATOM 615 C CA . HIS A 1 84 ? -0.586 8.367 -15.567 1.00 59.47 84 HIS A CA 1
ATOM 616 C C . HIS A 1 84 ? -0.206 9.612 -14.750 1.00 59.47 84 HIS A C 1
ATOM 618 O O . HIS A 1 84 ? 0.924 10.103 -14.796 1.00 59.47 84 HIS A O 1
ATOM 624 N N . SER A 1 85 ? -1.151 10.110 -13.951 1.00 75.69 85 SER A N 1
ATOM 625 C CA . SER A 1 85 ? -0.962 11.261 -13.054 1.00 75.69 85 SER A CA 1
ATOM 626 C C . SER A 1 85 ? -0.390 10.901 -11.678 1.00 75.69 85 SER A C 1
ATOM 628 O O . SER A 1 85 ? -0.166 11.789 -10.848 1.00 75.69 85 SER A O 1
ATOM 630 N N . HIS A 1 86 ? -0.171 9.612 -11.401 1.00 79.75 86 HIS A N 1
ATOM 631 C CA . HIS A 1 86 ? 0.309 9.130 -10.108 1.00 79.75 86 HIS A CA 1
ATOM 632 C C . HIS A 1 86 ? 1.478 8.157 -10.250 1.00 79.75 86 HIS A C 1
ATOM 634 O O . HIS A 1 86 ? 1.527 7.339 -11.168 1.00 79.75 86 HIS A O 1
ATOM 640 N N . ILE A 1 87 ? 2.400 8.206 -9.289 1.00 81.94 87 ILE A N 1
ATOM 641 C CA . ILE A 1 87 ? 3.452 7.202 -9.118 1.00 81.94 87 ILE A CA 1
ATOM 642 C C . ILE A 1 87 ? 3.353 6.608 -7.718 1.00 81.94 87 ILE A C 1
ATOM 644 O O . ILE A 1 87 ? 3.297 7.343 -6.728 1.00 81.94 87 ILE A O 1
ATOM 648 N N . VAL A 1 88 ? 3.450 5.283 -7.642 1.00 84.38 88 VAL A N 1
ATOM 649 C CA . VAL A 1 88 ? 3.818 4.560 -6.424 1.00 84.38 88 VAL A CA 1
ATOM 650 C C . VAL A 1 88 ? 5.149 3.865 -6.651 1.00 84.38 88 VAL A C 1
ATOM 652 O O . VAL A 1 88 ? 5.293 3.049 -7.552 1.00 84.38 88 VAL A O 1
ATOM 655 N N . GLU A 1 89 ? 6.127 4.137 -5.803 1.00 84.62 89 GLU A N 1
ATOM 656 C CA . GLU A 1 89 ? 7.387 3.407 -5.790 1.00 84.62 89 GLU A CA 1
ATOM 657 C C . GLU A 1 89 ? 7.464 2.526 -4.550 1.00 84.62 89 GLU A C 1
ATOM 659 O O . GLU A 1 89 ? 7.257 3.006 -3.436 1.00 84.62 89 GLU A O 1
A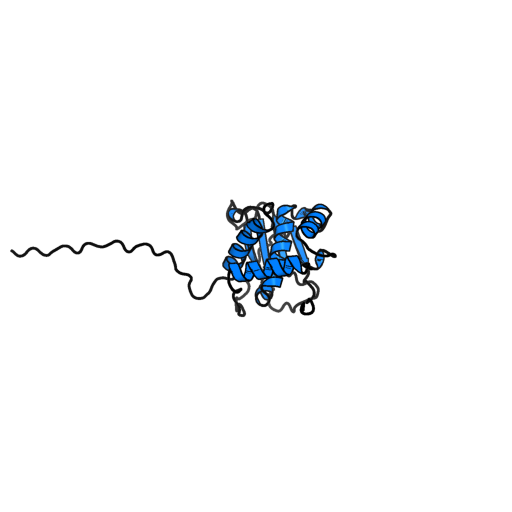TOM 664 N N . ILE A 1 90 ? 7.818 1.253 -4.734 1.00 84.12 90 ILE A N 1
ATOM 665 C CA . ILE A 1 90 ? 8.074 0.310 -3.642 1.00 84.12 90 ILE A CA 1
ATOM 666 C C . ILE A 1 90 ? 9.528 -0.139 -3.694 1.00 84.12 90 ILE A C 1
ATOM 668 O O . ILE A 1 90 ? 10.042 -0.576 -4.724 1.00 84.12 90 ILE A O 1
ATOM 672 N N . HIS A 1 91 ? 10.212 -0.055 -2.559 1.00 80.50 91 HIS A N 1
ATOM 673 C CA . HIS A 1 91 ? 11.612 -0.434 -2.466 1.00 80.50 91 HIS A CA 1
ATOM 674 C C . HIS A 1 91 ? 11.789 -1.952 -2.653 1.00 80.50 91 HIS A C 1
ATOM 676 O O . HIS A 1 91 ? 11.157 -2.758 -1.965 1.00 80.50 91 HIS A O 1
ATOM 682 N N . PHE A 1 92 ? 12.726 -2.368 -3.512 1.00 73.31 92 PHE A N 1
ATOM 683 C CA . PHE A 1 92 ? 12.868 -3.768 -3.950 1.00 73.31 92 PHE A CA 1
ATOM 684 C C . PHE A 1 92 ? 13.058 -4.790 -2.806 1.00 73.31 92 PHE A C 1
ATOM 686 O O . PHE A 1 92 ? 12.677 -5.953 -2.918 1.00 73.31 92 PHE A O 1
ATOM 693 N N . ARG A 1 93 ? 13.635 -4.368 -1.673 1.00 73.81 93 ARG A N 1
ATOM 694 C CA . ARG A 1 93 ? 13.856 -5.231 -0.491 1.00 73.81 93 ARG A CA 1
ATOM 695 C C . ARG A 1 93 ? 12.567 -5.710 0.189 1.00 73.81 93 ARG A C 1
ATOM 697 O O . ARG A 1 93 ? 12.644 -6.616 1.015 1.00 73.81 93 ARG A O 1
ATOM 704 N N . GLN A 1 94 ? 11.406 -5.140 -0.138 1.00 75.00 94 GLN A N 1
ATOM 705 C CA . GLN A 1 94 ? 10.127 -5.568 0.438 1.00 75.00 94 GLN A CA 1
ATOM 706 C C . GLN A 1 94 ? 9.673 -6.952 -0.041 1.00 75.00 94 GLN A C 1
ATOM 708 O O . GLN A 1 94 ? 8.943 -7.640 0.668 1.00 75.00 94 GLN A O 1
ATOM 713 N N . PHE A 1 95 ? 10.138 -7.408 -1.205 1.00 76.75 95 PHE A N 1
ATOM 714 C CA . PHE A 1 95 ? 9.619 -8.619 -1.848 1.00 76.75 95 PHE A CA 1
ATOM 715 C C . PHE A 1 95 ? 9.943 -9.922 -1.109 1.00 76.75 95 PHE A C 1
ATOM 717 O O . PHE A 1 95 ? 9.204 -10.891 -1.236 1.00 76.75 95 PHE A O 1
ATOM 724 N N . GLY A 1 96 ? 10.968 -9.935 -0.248 1.00 75.69 96 GLY A N 1
ATOM 725 C CA . GLY A 1 96 ? 11.223 -11.067 0.654 1.00 75.69 96 GLY A CA 1
ATOM 726 C C . GLY A 1 96 ? 10.182 -11.222 1.773 1.00 75.69 96 GLY A C 1
ATOM 727 O O . GLY A 1 96 ? 10.236 -12.179 2.539 1.00 75.69 96 GLY A O 1
ATOM 728 N N . ARG A 1 97 ? 9.252 -10.268 1.915 1.00 83.94 97 ARG A N 1
ATOM 729 C CA . ARG A 1 97 ? 8.192 -10.253 2.932 1.00 83.94 97 ARG A CA 1
ATOM 730 C C . ARG A 1 97 ? 6.880 -9.788 2.282 1.00 83.94 97 ARG A C 1
ATOM 732 O O . ARG A 1 97 ? 6.500 -8.635 2.477 1.00 83.94 97 ARG A O 1
ATOM 739 N N . PRO A 1 98 ? 6.158 -10.660 1.551 1.00 87.88 98 PRO A N 1
ATOM 740 C CA . PRO A 1 98 ? 5.010 -10.274 0.721 1.00 87.88 98 PRO A CA 1
ATOM 741 C C . PRO A 1 98 ? 3.963 -9.436 1.457 1.00 87.88 98 PRO A C 1
ATOM 743 O O . PRO A 1 98 ? 3.549 -8.394 0.966 1.00 87.88 98 PRO A O 1
ATOM 746 N N . VAL A 1 99 ? 3.597 -9.833 2.680 1.00 89.38 99 VAL A N 1
ATOM 747 C CA . VAL A 1 99 ? 2.634 -9.076 3.495 1.00 89.38 99 VAL A CA 1
ATOM 748 C C . VAL A 1 99 ? 3.166 -7.686 3.836 1.00 89.38 99 VAL A C 1
ATOM 750 O O . VAL A 1 99 ? 2.430 -6.722 3.701 1.00 89.38 99 VAL A O 1
ATOM 753 N N . ALA A 1 100 ? 4.436 -7.555 4.230 1.00 85.62 100 ALA A N 1
ATOM 754 C CA . ALA A 1 100 ? 5.023 -6.244 4.517 1.00 85.62 100 ALA A CA 1
ATOM 755 C C . ALA A 1 100 ? 5.083 -5.364 3.256 1.00 85.62 100 ALA A C 1
ATOM 757 O O . ALA A 1 100 ? 4.785 -4.180 3.332 1.00 85.62 100 ALA A O 1
ATOM 758 N N . CYS A 1 101 ? 5.371 -5.960 2.095 1.00 87.56 101 CYS A N 1
ATOM 759 C CA . CYS A 1 101 ? 5.293 -5.283 0.803 1.00 87.56 101 CYS A CA 1
ATOM 760 C C . CYS A 1 101 ? 3.884 -4.731 0.536 1.00 87.56 101 CYS A C 1
ATOM 762 O O . CYS A 1 101 ? 3.741 -3.560 0.196 1.00 87.56 101 CYS A O 1
ATOM 764 N N . LEU A 1 102 ? 2.843 -5.543 0.763 1.00 92.31 102 LEU A N 1
ATOM 765 C CA . LEU A 1 102 ? 1.454 -5.103 0.606 1.00 92.31 102 LEU A CA 1
ATOM 766 C C . LEU A 1 102 ? 1.041 -4.044 1.629 1.00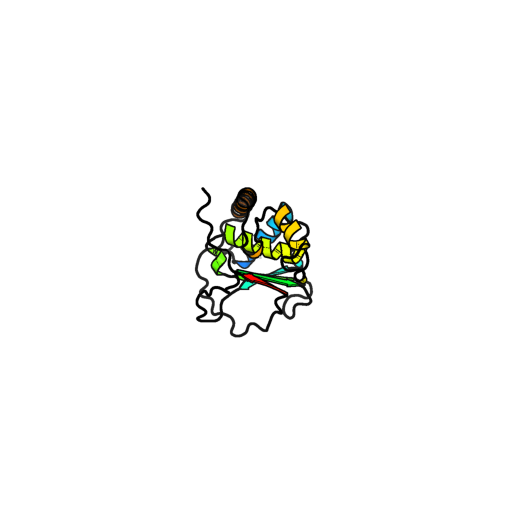 92.31 102 LEU A C 1
ATOM 768 O O . LEU A 1 102 ? 0.258 -3.163 1.295 1.00 92.31 102 LEU A O 1
ATOM 772 N N . VAL A 1 103 ? 1.567 -4.095 2.855 1.00 91.69 103 VAL A N 1
ATOM 773 C CA . VAL A 1 103 ? 1.349 -3.038 3.852 1.00 91.69 103 VAL A CA 1
ATOM 774 C C . VAL A 1 103 ? 1.920 -1.710 3.346 1.00 91.69 103 VAL A C 1
ATOM 776 O O . VAL A 1 103 ? 1.219 -0.701 3.393 1.00 91.69 103 VAL A O 1
ATOM 779 N N . THR A 1 104 ? 3.155 -1.707 2.832 1.00 90.31 104 THR A N 1
ATOM 780 C CA . THR A 1 104 ? 3.773 -0.505 2.254 1.00 90.31 104 THR A CA 1
ATOM 781 C C . THR A 1 104 ? 2.993 -0.017 1.033 1.00 90.31 104 THR A C 1
ATOM 783 O O . THR A 1 104 ? 2.717 1.176 0.934 1.00 90.31 104 THR A O 1
ATOM 786 N N . LEU A 1 105 ? 2.582 -0.917 0.132 1.00 92.62 105 LEU A N 1
ATOM 787 C CA . LEU A 1 105 ? 1.754 -0.571 -1.028 1.00 92.62 105 LEU A CA 1
ATOM 788 C C . LEU A 1 105 ? 0.446 0.099 -0.596 1.00 92.62 105 LEU A C 1
ATOM 790 O O . LEU A 1 105 ? 0.159 1.212 -1.027 1.00 92.62 105 LEU A O 1
ATOM 794 N N . LEU A 1 106 ? -0.297 -0.528 0.315 1.00 94.50 106 LEU A N 1
ATOM 795 C CA . LEU A 1 106 ? -1.550 0.004 0.840 1.00 94.50 106 LEU A CA 1
ATOM 796 C C . LEU A 1 106 ? -1.354 1.368 1.520 1.00 94.50 106 LEU A C 1
ATOM 798 O O . LEU A 1 106 ? -2.168 2.267 1.335 1.00 94.50 106 LEU A O 1
ATOM 802 N N . HIS A 1 107 ? -0.257 1.560 2.256 1.00 92.00 107 HIS A N 1
ATOM 803 C CA . HIS A 1 107 ? 0.085 2.860 2.832 1.00 92.00 107 HIS A CA 1
ATOM 804 C C . HIS A 1 107 ? 0.240 3.941 1.750 1.00 92.00 107 HIS A C 1
ATOM 806 O O . HIS A 1 107 ? -0.294 5.041 1.896 1.00 92.00 107 HIS A O 1
ATOM 812 N N . GLN A 1 108 ? 0.931 3.635 0.647 1.00 92.00 108 GLN A N 1
ATOM 813 C CA . GLN A 1 108 ? 1.069 4.573 -0.471 1.00 92.00 108 GLN A CA 1
ATOM 814 C C . GLN A 1 108 ? -0.267 4.813 -1.192 1.00 92.00 108 GLN A C 1
ATOM 816 O O . GLN A 1 108 ? -0.568 5.947 -1.558 1.00 92.00 108 GLN A O 1
ATOM 821 N N . MET A 1 109 ? -1.114 3.790 -1.331 1.00 94.44 109 MET A N 1
ATOM 822 C CA . MET A 1 109 ? -2.456 3.933 -1.912 1.00 94.44 109 MET A CA 1
ATOM 823 C C . MET A 1 109 ? -3.358 4.856 -1.080 1.00 94.44 109 MET A C 1
ATOM 825 O O . MET A 1 109 ? -4.150 5.606 -1.652 1.00 94.44 109 MET A O 1
ATOM 829 N N . ILE A 1 110 ? -3.215 4.858 0.252 1.00 93.50 110 ILE A N 1
ATOM 830 C CA . ILE A 1 110 ? -3.912 5.807 1.136 1.00 93.50 110 ILE A CA 1
ATOM 831 C C . ILE A 1 110 ? -3.453 7.238 0.845 1.00 93.50 110 ILE A C 1
ATOM 833 O O . ILE A 1 110 ? -4.302 8.121 0.751 1.00 93.50 110 ILE A O 1
ATOM 837 N N . HIS A 1 111 ? -2.147 7.478 0.648 1.00 91.25 111 HIS A N 1
ATOM 838 C CA . HIS A 1 111 ? -1.651 8.803 0.238 1.00 91.25 111 HIS A CA 1
ATOM 839 C C . HIS A 1 111 ? -2.249 9.255 -1.088 1.00 91.25 111 HIS A C 1
ATOM 841 O O . HIS A 1 111 ? -2.639 10.413 -1.207 1.00 91.25 111 HIS A O 1
ATOM 847 N N . LEU A 1 112 ? -2.357 8.355 -2.068 1.00 90.88 112 LEU A N 1
ATOM 848 C CA . LEU A 1 112 ? -3.006 8.680 -3.336 1.00 90.88 112 LEU A CA 1
ATOM 849 C C . LEU A 1 112 ? -4.489 9.023 -3.144 1.00 90.88 112 LEU A C 1
ATOM 851 O O . LEU A 1 112 ? -4.936 10.038 -3.669 1.00 90.88 112 LEU A O 1
ATOM 855 N N . ALA A 1 113 ? -5.220 8.240 -2.345 1.00 92.50 113 ALA A N 1
ATOM 856 C CA . ALA A 1 113 ? -6.650 8.438 -2.102 1.00 92.50 113 ALA A CA 1
ATOM 857 C C . ALA A 1 113 ? -6.962 9.769 -1.395 1.00 92.50 113 ALA A C 1
ATOM 859 O O . ALA A 1 113 ? -7.931 10.446 -1.726 1.00 92.50 113 ALA A O 1
ATOM 860 N N . VAL A 1 114 ? -6.144 10.174 -0.415 1.00 91.50 114 VAL A N 1
ATOM 861 C CA . VAL A 1 114 ? -6.382 11.420 0.342 1.00 91.50 114 VAL A CA 1
ATOM 862 C C . VAL A 1 114 ? -5.696 12.643 -0.262 1.00 91.50 114 VAL A C 1
ATOM 864 O O . VAL A 1 114 ? -5.955 13.761 0.185 1.00 91.50 114 VAL A O 1
ATOM 867 N N . GLY A 1 115 ? -4.819 12.445 -1.245 1.00 87.12 115 GLY A N 1
ATOM 868 C CA . GLY A 1 115 ? -3.905 13.449 -1.776 1.00 87.12 115 GLY A CA 1
ATOM 869 C C . GLY A 1 115 ? -2.584 13.486 -1.004 1.00 87.12 115 GLY A C 1
ATOM 870 O O . GLY A 1 115 ? -2.552 13.812 0.186 1.00 87.12 115 GLY A O 1
ATOM 871 N N . VAL A 1 116 ? -1.489 13.211 -1.716 1.00 83.81 116 VAL A N 1
ATOM 872 C CA . VAL A 1 116 ? -0.104 13.091 -1.219 1.00 83.81 116 VAL A CA 1
ATOM 873 C C . VAL A 1 116 ? 0.373 14.282 -0.377 1.00 83.81 116 VAL A C 1
ATOM 875 O O . VAL A 1 116 ? 1.114 14.105 0.588 1.00 83.81 116 VAL A O 1
ATOM 878 N N . GLN A 1 117 ? -0.103 15.492 -0.677 1.00 81.38 117 GLN A N 1
ATOM 879 C CA . GLN A 1 117 ? 0.210 16.732 0.040 1.00 81.38 117 GLN A CA 1
ATOM 880 C C . GLN A 1 117 ? -0.293 16.750 1.491 1.00 81.38 117 GLN A C 1
ATOM 882 O O . GLN A 1 117 ? 0.175 17.544 2.307 1.00 81.38 117 GLN A O 1
ATOM 887 N N . ASN A 1 118 ? -1.249 15.883 1.837 1.00 84.00 118 ASN A N 1
ATOM 888 C CA . ASN A 1 118 ? -1.765 15.788 3.198 1.00 84.00 118 ASN A CA 1
ATOM 889 C C . ASN A 1 118 ? -0.812 15.038 4.139 1.00 84.00 118 ASN A C 1
ATOM 891 O O . ASN A 1 118 ? -0.992 15.131 5.355 1.00 84.00 118 ASN A O 1
ATOM 895 N N . GLY A 1 119 ? 0.185 14.309 3.618 1.00 86.56 119 GLY A N 1
ATOM 896 C CA . GLY A 1 119 ? 1.059 13.451 4.421 1.00 86.56 119 GLY A CA 1
ATOM 897 C C . GLY A 1 119 ? 0.257 12.564 5.381 1.00 86.56 119 GLY A C 1
ATOM 898 O O . GLY A 1 119 ? -0.828 12.097 5.052 1.00 86.56 119 GLY A O 1
ATOM 899 N N . HIS A 1 120 ? 0.734 12.381 6.615 1.00 88.44 120 HIS A N 1
ATOM 900 C CA . HIS A 1 120 ? 0.030 11.597 7.646 1.00 88.44 120 HIS A CA 1
ATOM 901 C C . HIS A 1 120 ? -0.945 12.418 8.513 1.00 88.44 120 HIS A C 1
ATOM 903 O O . HIS A 1 120 ? -1.138 12.106 9.690 1.00 88.44 120 HIS A O 1
ATOM 909 N N . ARG A 1 121 ? -1.538 13.498 7.980 1.00 88.31 121 ARG A N 1
ATOM 910 C CA . ARG A 1 121 ? -2.493 14.362 8.710 1.00 88.31 121 ARG A CA 1
ATOM 911 C C . ARG A 1 121 ? -3.894 13.734 8.796 1.00 88.31 121 ARG A C 1
ATOM 913 O O . ARG A 1 121 ? -4.121 12.621 8.334 1.00 88.31 121 ARG A O 1
ATOM 920 N N . ARG A 1 122 ? -4.861 14.458 9.379 1.00 91.75 122 ARG A N 1
ATOM 921 C CA . ARG A 1 122 ? -6.217 13.978 9.726 1.00 91.75 122 ARG A CA 1
ATOM 922 C C . ARG A 1 122 ? -6.880 13.082 8.668 1.00 91.75 122 ARG A C 1
ATOM 924 O O . ARG A 1 122 ? -7.340 12.004 9.025 1.00 91.75 122 ARG A O 1
ATOM 931 N N . LYS A 1 123 ? -6.906 13.486 7.389 1.00 92.12 123 LYS A N 1
ATOM 932 C CA . LYS A 1 123 ? -7.519 12.682 6.310 1.00 92.12 123 LYS A CA 1
ATOM 933 C C . LYS A 1 123 ? -6.863 11.304 6.171 1.00 92.12 123 LYS A C 1
ATOM 935 O O . LYS A 1 123 ? -7.564 10.297 6.160 1.00 92.12 123 LYS A O 1
ATOM 940 N N . PHE A 1 124 ? -5.529 11.261 6.152 1.00 92.56 124 PHE A N 1
ATOM 941 C CA . PHE A 1 124 ? -4.763 10.016 6.134 1.00 92.56 124 PHE A CA 1
ATOM 942 C C . PHE A 1 124 ? -5.075 9.161 7.361 1.00 92.56 124 PHE A C 1
ATOM 944 O O . PHE A 1 124 ? -5.376 7.982 7.230 1.00 92.56 124 PHE A O 1
ATOM 951 N N . GLN A 1 125 ? -5.027 9.751 8.559 1.00 92.06 125 GLN A N 1
ATOM 952 C CA . GLN A 1 125 ? -5.207 9.012 9.813 1.00 92.06 125 GLN A CA 1
ATOM 953 C C . GLN A 1 125 ? -6.590 8.369 9.915 1.00 92.06 125 GLN A C 1
ATOM 955 O O . GLN A 1 125 ? -6.701 7.218 10.333 1.00 92.06 125 GLN A O 1
ATOM 960 N N . LEU A 1 126 ? -7.638 9.095 9.513 1.00 92.81 126 LEU A N 1
ATOM 961 C CA . LEU A 1 126 ? -9.007 8.583 9.499 1.00 92.81 126 LEU A CA 1
ATOM 962 C C . LEU A 1 126 ? -9.136 7.388 8.551 1.00 92.81 126 LEU A C 1
ATOM 964 O O . LEU A 1 126 ? -9.643 6.341 8.954 1.00 92.81 126 LEU A O 1
ATOM 968 N N . LEU A 1 127 ? -8.619 7.519 7.326 1.00 93.94 127 LEU A N 1
ATOM 969 C CA . LEU A 1 127 ? -8.678 6.456 6.327 1.00 93.94 127 LEU A CA 1
ATOM 970 C C . LEU A 1 127 ? -7.832 5.240 6.735 1.00 93.94 127 LEU A C 1
ATOM 972 O O . LEU A 1 127 ? -8.315 4.109 6.715 1.00 93.94 127 LEU A O 1
ATOM 976 N N . ALA A 1 128 ? -6.604 5.466 7.199 1.00 92.38 128 ALA A N 1
ATOM 977 C CA . ALA A 1 128 ? -5.709 4.416 7.670 1.00 92.38 128 ALA A CA 1
ATOM 978 C C . ALA A 1 128 ? -6.302 3.655 8.865 1.00 92.38 128 ALA A C 1
ATOM 980 O O . ALA A 1 128 ? -6.270 2.424 8.881 1.00 92.38 128 ALA A O 1
ATOM 981 N N . LYS A 1 129 ? -6.904 4.357 9.835 1.00 92.50 129 LYS A N 1
ATOM 982 C CA . LYS A 1 129 ? -7.588 3.725 10.972 1.00 92.50 129 LYS A CA 1
ATOM 983 C C . LYS A 1 129 ? -8.787 2.891 10.519 1.00 92.50 129 LYS A C 1
ATOM 985 O O . LYS A 1 129 ? -8.923 1.763 10.981 1.00 92.50 129 LYS A O 1
ATOM 990 N N . ARG A 1 130 ? -9.612 3.404 9.594 1.00 93.75 130 ARG A N 1
ATOM 991 C CA . ARG A 1 130 ? -10.769 2.684 9.023 1.00 93.75 130 ARG A CA 1
ATOM 992 C C . ARG A 1 130 ? -10.353 1.368 8.361 1.00 93.75 130 ARG A C 1
ATOM 994 O O . ARG A 1 130 ? -11.015 0.356 8.544 1.00 93.75 130 ARG A O 1
ATOM 1001 N N . ILE A 1 131 ? -9.240 1.381 7.630 1.00 92.19 131 ILE A N 1
ATOM 1002 C CA . ILE A 1 131 ? -8.685 0.199 6.947 1.00 92.19 131 ILE A CA 1
ATOM 1003 C C . ILE A 1 131 ? -8.006 -0.768 7.934 1.00 92.19 131 ILE A C 1
ATOM 1005 O O . ILE A 1 131 ? -7.837 -1.952 7.646 1.00 92.19 131 ILE A O 1
ATOM 1009 N N . GLY A 1 132 ? -7.638 -0.286 9.123 1.00 92.12 132 GLY A N 1
ATOM 1010 C CA . GLY A 1 132 ? -7.100 -1.105 10.204 1.00 92.12 132 GLY A CA 1
ATOM 1011 C C . GLY A 1 132 ? -5.594 -0.972 10.413 1.00 92.12 132 GLY A C 1
ATOM 1012 O O . GLY A 1 132 ? -4.977 -1.931 10.877 1.00 92.12 132 GLY A O 1
ATOM 1013 N N . PHE A 1 133 ? -4.991 0.176 10.093 1.00 89.44 133 PHE A N 1
ATOM 1014 C CA . PHE A 1 133 ? -3.661 0.541 10.587 1.00 89.44 133 PHE A CA 1
ATOM 1015 C C . PHE A 1 133 ? -3.722 1.015 12.044 1.00 89.44 133 PHE A C 1
ATOM 1017 O O . PHE A 1 133 ? -4.625 1.750 12.445 1.00 89.44 133 PHE A O 1
ATOM 1024 N N . ALA A 1 134 ? -2.714 0.628 12.817 1.00 82.56 134 ALA A N 1
ATOM 1025 C CA . ALA A 1 134 ? -2.447 1.115 14.159 1.00 82.56 134 ALA A CA 1
ATOM 1026 C C . ALA A 1 134 ? -1.534 2.351 14.127 1.00 82.56 134 ALA A C 1
ATOM 1028 O O . ALA A 1 134 ? -0.728 2.543 13.213 1.00 82.56 134 ALA A O 1
ATOM 1029 N N . THR A 1 135 ? -1.644 3.182 15.160 1.00 72.31 135 THR A N 1
ATOM 1030 C CA . THR A 1 135 ? -0.756 4.323 15.391 1.00 72.31 135 THR A CA 1
ATOM 1031 C C . THR A 1 135 ? 0.606 3.872 15.954 1.00 72.31 135 THR A C 1
ATOM 1033 O O . THR A 1 135 ? 0.686 2.829 16.610 1.00 72.31 135 THR A O 1
ATOM 1036 N N . PRO A 1 136 ? 1.691 4.643 15.733 1.00 70.69 136 PRO A N 1
ATOM 1037 C CA . PRO A 1 136 ? 1.785 5.817 14.860 1.00 70.69 136 PRO A CA 1
ATOM 1038 C C . PRO A 1 136 ? 1.834 5.433 13.368 1.00 70.69 136 PRO A C 1
ATOM 1040 O O . PRO A 1 136 ? 2.477 4.465 12.969 1.00 70.69 136 PRO A O 1
ATOM 1043 N N . PHE A 1 137 ? 1.174 6.224 12.518 1.00 64.62 137 PHE A N 1
ATOM 1044 C CA . PHE A 1 137 ? 0.961 5.881 11.105 1.00 64.62 137 PHE A CA 1
ATOM 1045 C C . PHE A 1 137 ? 2.219 5.938 10.225 1.00 64.62 137 PHE A C 1
ATOM 1047 O O . PHE A 1 137 ? 2.219 5.349 9.150 1.00 64.62 137 PHE A O 1
ATOM 1054 N N . GLY A 1 138 ? 3.304 6.566 10.689 1.00 56.97 138 GLY A N 1
ATOM 1055 C CA . GLY A 1 138 ? 4.608 6.546 10.013 1.00 56.97 138 GLY A CA 1
ATOM 1056 C C . GLY A 1 138 ? 5.344 5.201 10.094 1.00 56.97 138 GLY A C 1
ATOM 1057 O O . GLY A 1 138 ? 6.395 5.052 9.480 1.00 56.97 138 GLY A O 1
ATOM 1058 N N . GLU A 1 139 ? 4.811 4.229 10.843 1.00 62.94 139 GLU A N 1
ATOM 1059 C CA . GLU A 1 139 ? 5.438 2.920 11.054 1.00 62.94 139 GLU A CA 1
ATOM 1060 C C . GLU A 1 139 ? 4.734 1.756 10.343 1.00 62.94 139 GLU A C 1
ATOM 1062 O O . GLU A 1 139 ? 5.150 0.613 10.530 1.00 62.94 139 GLU A O 1
ATOM 1067 N N . GLU A 1 140 ? 3.704 2.023 9.525 1.00 65.38 140 GLU A N 1
ATOM 1068 C CA . GLU A 1 140 ? 3.042 0.995 8.703 1.00 65.38 140 GLU A CA 1
ATOM 1069 C C . GLU A 1 140 ? 2.634 -0.249 9.529 1.00 65.38 140 GLU A C 1
ATOM 1071 O O . GLU A 1 140 ? 2.938 -1.386 9.177 1.00 65.38 140 GLU A O 1
ATOM 1076 N N . ARG A 1 141 ? 1.982 -0.052 10.684 1.00 78.19 141 ARG A N 1
ATOM 1077 C CA . ARG A 1 141 ? 1.598 -1.145 11.595 1.00 78.19 141 ARG A CA 1
ATOM 1078 C C . ARG A 1 141 ? 0.179 -1.640 11.283 1.00 78.19 141 ARG A C 1
ATOM 1080 O O . ARG A 1 141 ? -0.769 -0.978 11.697 1.00 78.19 141 ARG A O 1
ATOM 1087 N N . PRO A 1 142 ? -0.030 -2.770 10.582 1.00 85.38 142 PRO A N 1
ATOM 1088 C CA . PRO A 1 142 ? -1.375 -3.298 10.384 1.00 85.38 142 PRO A CA 1
ATOM 1089 C C . PRO A 1 142 ? -1.909 -3.937 11.674 1.00 85.38 142 PRO A C 1
ATOM 1091 O O . PRO A 1 142 ? -1.170 -4.568 12.432 1.00 85.38 142 PRO A O 1
ATOM 1094 N N . SER A 1 143 ? -3.216 -3.839 11.900 1.00 89.81 143 SER A N 1
ATOM 1095 C CA . SER A 1 143 ? -3.923 -4.687 12.864 1.00 89.81 143 SER A CA 1
ATOM 1096 C C . SER A 1 143 ? -3.851 -6.166 12.456 1.00 89.81 143 SER A C 1
ATOM 1098 O O . SER A 1 143 ? -3.584 -6.496 11.297 1.00 89.81 143 SER A O 1
ATOM 1100 N N . LYS A 1 144 ? -4.147 -7.084 13.389 1.00 89.25 144 LYS A N 1
ATOM 1101 C CA . LYS A 1 144 ? -4.204 -8.530 13.093 1.00 89.25 144 LYS A CA 1
ATOM 1102 C C . LYS A 1 144 ? -5.217 -8.843 11.982 1.00 89.25 144 LYS A C 1
ATOM 1104 O O . LYS A 1 144 ? -4.922 -9.647 11.099 1.00 89.25 144 LYS A O 1
ATOM 1109 N N . ALA A 1 145 ? -6.366 -8.165 11.990 1.00 90.81 145 ALA A N 1
ATOM 1110 C CA . ALA A 1 145 ? -7.389 -8.294 10.955 1.00 90.81 145 ALA A CA 1
ATOM 1111 C C . ALA A 1 145 ? -6.870 -7.837 9.581 1.00 90.81 145 ALA A C 1
ATOM 1113 O O . ALA A 1 145 ? -6.946 -8.597 8.615 1.00 90.81 145 ALA A O 1
ATOM 1114 N N . LEU A 1 146 ? -6.247 -6.654 9.505 1.00 92.88 146 LEU A N 1
ATOM 1115 C CA . LEU A 1 146 ? -5.664 -6.158 8.257 1.00 92.88 146 LEU A CA 1
ATOM 1116 C C . LEU A 1 146 ? -4.548 -7.085 7.750 1.00 92.88 146 LEU A C 1
ATOM 1118 O O . LEU A 1 146 ? -4.534 -7.453 6.579 1.00 92.88 146 LEU A O 1
ATOM 1122 N N . ALA A 1 147 ? -3.658 -7.550 8.629 1.00 91.31 147 ALA A N 1
ATOM 1123 C CA . ALA A 1 147 ? -2.617 -8.507 8.260 1.00 91.31 147 ALA A CA 1
ATOM 1124 C C . ALA A 1 147 ? -3.203 -9.816 7.694 1.00 91.31 147 ALA A C 1
ATOM 1126 O O . ALA A 1 147 ? -2.681 -10.353 6.716 1.00 91.31 147 ALA A O 1
ATOM 1127 N N . ASN A 1 148 ? -4.305 -10.318 8.260 1.00 93.62 148 ASN A N 1
ATOM 1128 C CA . ASN A 1 148 ? -5.014 -11.487 7.736 1.00 93.62 148 ASN A CA 1
ATOM 1129 C C . ASN A 1 148 ? -5.638 -11.231 6.357 1.00 93.62 148 ASN A C 1
ATOM 1131 O O . ASN A 1 148 ? -5.549 -12.101 5.487 1.00 93.62 148 ASN A O 1
ATOM 1135 N N . ASN A 1 149 ? -6.212 -10.049 6.127 1.00 95.25 149 ASN A N 1
ATOM 1136 C CA . ASN A 1 149 ? -6.727 -9.652 4.812 1.00 95.25 149 ASN A CA 1
ATOM 1137 C C . ASN A 1 149 ? -5.604 -9.619 3.775 1.00 95.25 149 ASN A C 1
ATOM 1139 O O . ASN A 1 149 ? -5.716 -10.245 2.726 1.00 95.25 149 ASN A O 1
ATOM 1143 N N . LEU A 1 150 ? -4.471 -9.001 4.106 1.00 94.12 150 LEU A N 1
ATOM 1144 C CA . LEU A 1 150 ? -3.321 -8.947 3.208 1.00 94.12 150 LEU A CA 1
ATOM 1145 C C . LEU A 1 150 ? -2.746 -10.343 2.920 1.00 94.12 150 LEU A C 1
ATOM 1147 O O . LEU A 1 150 ? -2.394 -10.633 1.782 1.00 94.12 150 LEU A O 1
ATOM 1151 N N . ARG A 1 151 ? -2.719 -11.257 3.901 1.00 94.31 151 ARG A N 1
ATOM 1152 C CA . ARG A 1 151 ? -2.362 -12.670 3.658 1.00 94.31 151 ARG A CA 1
ATOM 1153 C C . ARG A 1 151 ? -3.330 -13.358 2.690 1.00 94.31 151 ARG A C 1
ATOM 1155 O O . ARG A 1 151 ? -2.880 -14.154 1.870 1.00 94.31 151 ARG A O 1
ATOM 1162 N N . ARG A 1 152 ? -4.637 -13.076 2.779 1.00 95.44 152 ARG A N 1
ATOM 1163 C CA . ARG A 1 152 ? -5.637 -13.582 1.820 1.00 95.44 152 ARG A CA 1
ATOM 1164 C C . ARG A 1 152 ? -5.364 -13.058 0.413 1.00 95.44 152 ARG A C 1
ATOM 1166 O O . ARG A 1 152 ? -5.363 -13.852 -0.520 1.00 95.44 152 ARG A O 1
ATOM 1173 N N . ILE A 1 153 ? -5.043 -11.773 0.282 1.00 95.12 153 ILE A N 1
ATOM 1174 C CA . ILE A 1 153 ? -4.691 -11.163 -1.005 1.00 95.12 153 ILE A CA 1
ATOM 1175 C C . ILE A 1 153 ? -3.437 -11.817 -1.593 1.00 95.12 153 ILE A C 1
ATOM 1177 O O . ILE A 1 153 ? -3.476 -12.225 -2.747 1.00 95.12 153 ILE A O 1
ATOM 1181 N N . VAL A 1 154 ? -2.372 -12.026 -0.805 1.00 92.38 154 VAL A N 1
ATOM 1182 C CA . VAL A 1 154 ? -1.168 -12.752 -1.269 1.00 92.38 154 VAL A CA 1
ATOM 1183 C C . VAL A 1 154 ? -1.523 -14.143 -1.805 1.00 92.38 154 VAL A C 1
ATOM 1185 O O . VAL A 1 154 ? -1.018 -14.538 -2.850 1.00 92.38 154 VAL A O 1
ATOM 1188 N N . ARG A 1 155 ? -2.415 -14.885 -1.133 1.00 92.88 155 ARG A N 1
ATOM 1189 C CA . ARG A 1 155 ? -2.872 -16.195 -1.632 1.00 92.88 155 ARG A CA 1
ATOM 1190 C C . ARG A 1 155 ? -3.660 -16.086 -2.940 1.00 92.88 155 ARG A C 1
ATOM 1192 O O . ARG A 1 155 ? -3.497 -16.947 -3.793 1.00 92.88 155 ARG A O 1
ATOM 1199 N N . LYS A 1 156 ? -4.472 -15.037 -3.102 1.00 92.75 156 LYS A N 1
ATOM 1200 C CA . LYS A 1 156 ? -5.281 -14.779 -4.307 1.00 92.75 156 LYS A CA 1
ATOM 1201 C C . LYS A 1 156 ? -4.419 -14.419 -5.523 1.00 92.75 156 LYS A C 1
ATOM 1203 O O . LYS A 1 156 ? -4.686 -14.909 -6.611 1.00 92.75 156 LYS A O 1
ATOM 1208 N N . ILE A 1 157 ? -3.387 -13.587 -5.351 1.00 92.12 157 ILE A N 1
ATOM 1209 C CA . ILE A 1 157 ? -2.552 -13.082 -6.464 1.00 92.12 157 ILE A CA 1
ATOM 1210 C C . ILE A 1 157 ? -1.303 -13.929 -6.753 1.00 92.12 157 ILE A C 1
ATOM 1212 O O . ILE A 1 157 ? -0.581 -13.655 -7.717 1.00 92.12 157 ILE A O 1
ATOM 1216 N N . GLY A 1 158 ? -1.035 -14.924 -5.906 1.00 89.25 158 GLY A N 1
ATOM 1217 C CA . GLY A 1 158 ? 0.148 -15.774 -5.966 1.00 89.25 158 GLY A CA 1
ATOM 1218 C C . GLY A 1 158 ? 1.353 -15.229 -5.181 1.00 89.25 158 GLY A C 1
ATOM 1219 O O . GLY A 1 158 ? 1.371 -14.073 -4.735 1.00 89.25 158 GLY A O 1
ATOM 1220 N N . PRO A 1 159 ? 2.385 -16.071 -4.988 1.00 84.69 159 PRO A N 1
ATOM 1221 C CA . PRO A 1 159 ? 3.575 -15.704 -4.230 1.00 84.69 159 PRO A CA 1
ATOM 1222 C C . PRO A 1 159 ? 4.283 -14.499 -4.856 1.00 84.69 159 PRO A C 1
ATOM 1224 O O . PRO A 1 159 ? 4.323 -14.344 -6.077 1.00 84.69 159 PRO A O 1
ATOM 1227 N N . ALA A 1 160 ? 4.864 -13.641 -4.013 1.00 81.31 160 ALA A N 1
ATOM 1228 C CA . ALA A 1 160 ? 5.675 -12.543 -4.519 1.00 81.31 160 ALA A CA 1
ATOM 1229 C C . ALA A 1 160 ? 6.949 -13.099 -5.177 1.00 81.31 160 ALA A C 1
ATOM 1231 O O . ALA A 1 160 ? 7.546 -14.033 -4.629 1.00 81.31 160 ALA A O 1
ATOM 1232 N N . PRO A 1 161 ? 7.408 -12.521 -6.300 1.00 78.88 161 PRO A N 1
ATOM 1233 C CA . PRO A 1 161 ? 8.627 -12.976 -6.955 1.00 78.88 161 PRO A CA 1
ATOM 1234 C C . PRO A 1 161 ? 9.828 -12.841 -6.010 1.00 78.88 161 PRO A C 1
ATOM 1236 O O . PRO A 1 161 ? 10.168 -11.736 -5.567 1.00 78.88 161 PRO A O 1
ATOM 1239 N N . ALA A 1 162 ? 10.462 -13.971 -5.695 1.00 66.12 162 ALA A N 1
ATOM 1240 C CA . ALA A 1 162 ? 11.643 -14.043 -4.841 1.00 66.12 162 ALA A CA 1
ATOM 1241 C C . ALA A 1 162 ? 12.943 -13.816 -5.640 1.00 66.12 162 ALA A C 1
ATOM 1243 O O . ALA A 1 162 ? 12.942 -13.772 -6.867 1.00 66.12 162 ALA A O 1
ATOM 1244 N N . GLY A 1 163 ? 14.063 -13.650 -4.931 1.00 57.72 163 GLY A N 1
ATOM 1245 C CA . GLY A 1 163 ? 15.398 -13.463 -5.515 1.00 57.72 163 GLY A CA 1
ATOM 1246 C C . GLY A 1 163 ? 15.931 -12.035 -5.382 1.00 57.72 163 GLY A C 1
ATOM 1247 O O . GLY A 1 163 ? 15.173 -11.086 -5.157 1.00 57.72 163 GLY A O 1
ATOM 1248 N N . ARG A 1 164 ? 17.253 -11.869 -5.499 1.00 50.97 164 ARG A N 1
ATOM 1249 C CA . ARG A 1 164 ? 17.880 -10.549 -5.660 1.00 50.97 164 ARG A CA 1
ATOM 1250 C C . ARG A 1 164 ? 17.701 -10.110 -7.110 1.00 50.97 164 ARG A C 1
ATOM 1252 O O . ARG A 1 164 ? 17.826 -10.916 -8.019 1.00 50.97 164 ARG A O 1
ATOM 1259 N N . ALA A 1 165 ? 17.337 -8.850 -7.327 1.00 48.34 165 ALA A N 1
ATOM 1260 C CA . ALA A 1 165 ? 17.558 -8.248 -8.633 1.00 48.34 165 ALA A CA 1
ATOM 1261 C C . ALA A 1 165 ? 19.033 -7.847 -8.671 1.00 48.34 165 ALA A C 1
ATOM 1263 O O . AL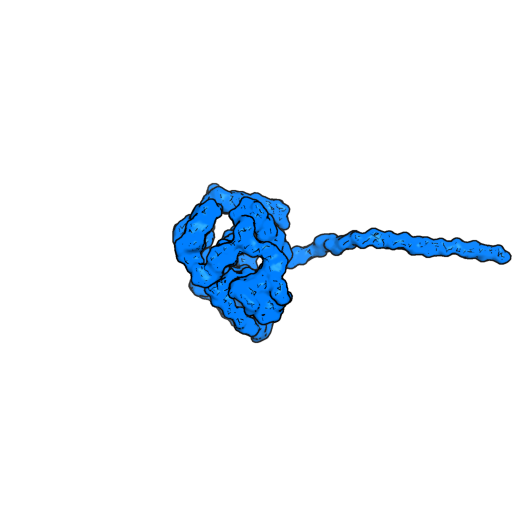A A 1 165 ? 19.400 -6.897 -7.980 1.00 48.34 165 ALA A O 1
ATOM 1264 N N . ASP A 1 166 ? 19.847 -8.555 -9.450 1.00 40.50 166 ASP A N 1
ATOM 1265 C CA . ASP A 1 166 ? 21.124 -8.023 -9.935 1.00 40.50 166 ASP A CA 1
ATOM 1266 C C . ASP A 1 166 ? 20.817 -7.066 -11.084 1.00 40.50 166 ASP A C 1
ATOM 1268 O O . ASP A 1 166 ? 21.055 -7.336 -12.255 1.00 40.50 166 ASP A O 1
ATOM 1272 N N . LEU A 1 167 ? 20.157 -5.963 -10.738 1.00 43.59 167 LEU A N 1
ATOM 1273 C CA . LEU A 1 167 ? 19.916 -4.876 -11.664 1.00 43.59 167 LEU A CA 1
ATOM 1274 C C . LEU A 1 167 ? 20.885 -3.767 -11.296 1.00 43.59 167 LEU A C 1
ATOM 1276 O O . LEU A 1 167 ? 20.853 -3.251 -10.175 1.00 43.59 167 LEU A O 1
ATOM 1280 N N . ASP A 1 168 ? 21.747 -3.416 -12.245 1.00 42.12 168 ASP A N 1
ATOM 1281 C CA . ASP A 1 168 ? 22.497 -2.176 -12.161 1.00 42.12 168 ASP A CA 1
ATOM 1282 C C . ASP A 1 168 ? 21.491 -1.025 -12.032 1.00 42.12 168 ASP A C 1
ATOM 1284 O O . ASP A 1 168 ? 20.597 -0.891 -12.876 1.00 42.12 168 ASP A O 1
ATOM 1288 N N . PRO A 1 169 ? 21.572 -0.205 -10.969 1.00 47.16 169 PRO A N 1
ATOM 1289 C CA . PRO A 1 169 ? 20.668 0.919 -10.840 1.00 47.16 169 PRO A CA 1
ATOM 1290 C C . PRO A 1 169 ? 20.891 1.867 -12.030 1.00 47.16 169 PRO A C 1
ATOM 1292 O O . PRO A 1 169 ? 22.043 2.104 -12.413 1.00 47.16 169 PRO A O 1
ATOM 1295 N N . PRO A 1 170 ? 19.822 2.430 -12.618 1.00 46.28 170 PRO A N 1
ATOM 1296 C CA . PRO A 1 170 ? 19.957 3.396 -13.701 1.00 46.28 170 PRO A CA 1
ATOM 1297 C C . PRO A 1 170 ? 20.848 4.570 -13.264 1.00 46.28 170 PRO A C 1
ATOM 1299 O O . PRO A 1 170 ? 20.718 5.077 -12.148 1.00 46.28 170 PRO A O 1
ATOM 1302 N N . LYS A 1 171 ? 21.768 4.990 -14.150 1.00 45.31 171 LYS A N 1
ATOM 1303 C CA . LYS A 1 171 ? 22.813 6.001 -13.878 1.00 45.31 171 LYS A CA 1
ATOM 1304 C C . LYS A 1 171 ? 22.264 7.383 -13.500 1.00 45.31 171 LYS A C 1
ATOM 1306 O O . LYS A 1 171 ? 22.983 8.173 -12.897 1.00 45.31 171 LYS A O 1
ATOM 1311 N N . SER A 1 172 ? 21.004 7.671 -13.807 1.00 45.09 172 SER A N 1
ATOM 1312 C CA . SER A 1 172 ? 20.311 8.869 -13.347 1.00 45.09 172 SER A CA 1
ATOM 1313 C C . SER A 1 172 ? 18.848 8.547 -13.040 1.00 45.09 172 SER A C 1
ATOM 1315 O O . SER A 1 172 ? 18.119 7.985 -13.854 1.00 45.09 172 SER A O 1
ATOM 1317 N N . ARG A 1 173 ? 18.401 8.916 -11.837 1.00 51.84 173 ARG A N 1
ATOM 1318 C CA . ARG A 1 173 ? 16.980 9.138 -11.554 1.00 51.84 173 ARG A CA 1
ATOM 1319 C C . ARG A 1 173 ? 16.749 10.622 -11.756 1.00 51.84 173 ARG A C 1
ATOM 1321 O O . ARG A 1 173 ? 16.924 11.391 -10.812 1.00 51.84 173 ARG A O 1
ATOM 1328 N N . THR A 1 174 ? 16.436 11.038 -12.980 1.00 44.19 174 THR A N 1
ATOM 1329 C CA . THR A 1 174 ? 15.977 12.410 -13.211 1.00 44.19 174 THR A CA 1
ATOM 1330 C C . THR A 1 174 ? 14.811 12.661 -12.257 1.00 44.19 174 THR A C 1
ATOM 1332 O O . THR A 1 174 ? 13.919 11.826 -12.113 1.00 44.19 174 THR A O 1
ATOM 1335 N N . ALA A 1 175 ? 14.943 13.724 -11.471 1.00 43.06 175 ALA A N 1
ATOM 1336 C CA . ALA A 1 175 ? 14.302 13.874 -10.177 1.00 43.06 175 ALA A CA 1
ATOM 1337 C C . ALA A 1 175 ? 12.769 13.872 -10.265 1.00 43.06 175 ALA A C 1
ATOM 1339 O O . ALA A 1 175 ? 12.142 14.897 -10.526 1.00 43.06 175 ALA A O 1
ATOM 1340 N N . TRP A 1 176 ? 12.158 12.733 -9.944 1.00 49.31 176 TRP A N 1
ATOM 1341 C CA . TRP A 1 176 ? 10.765 12.702 -9.521 1.00 49.31 176 TRP A CA 1
ATOM 1342 C C . TRP A 1 176 ? 10.632 13.580 -8.274 1.00 49.31 176 TRP A C 1
ATOM 1344 O O . TRP A 1 176 ? 11.275 13.321 -7.252 1.00 49.31 176 TRP A O 1
ATOM 1354 N N . ARG A 1 177 ? 9.813 14.636 -8.340 1.00 46.19 177 ARG A N 1
ATOM 1355 C CA . ARG A 1 177 ? 9.447 15.404 -7.146 1.00 46.19 177 ARG A CA 1
ATOM 1356 C C . ARG A 1 177 ? 8.594 14.495 -6.261 1.00 46.19 177 ARG A C 1
ATOM 1358 O O . ARG A 1 177 ? 7.431 14.221 -6.555 1.00 46.19 177 ARG A O 1
ATOM 1365 N N . TYR A 1 178 ? 9.204 13.956 -5.210 1.00 51.50 178 TYR A N 1
ATOM 1366 C CA . TYR A 1 178 ? 8.499 13.152 -4.217 1.00 51.50 178 TYR A CA 1
ATOM 1367 C C . TYR A 1 178 ? 7.521 14.047 -3.459 1.00 51.50 178 TYR A C 1
ATOM 1369 O O . TYR A 1 178 ? 7.949 15.015 -2.832 1.00 51.50 178 TYR A O 1
ATOM 1377 N N . ALA A 1 179 ? 6.229 13.729 -3.506 1.00 59.81 179 ALA A N 1
ATOM 1378 C CA . ALA A 1 179 ? 5.223 14.484 -2.762 1.00 59.81 179 ALA A CA 1
ATOM 1379 C C . ALA A 1 179 ? 5.019 13.922 -1.345 1.00 59.81 179 ALA A C 1
ATOM 1381 O O . ALA A 1 179 ? 4.798 14.687 -0.409 1.00 59.81 179 ALA A O 1
ATOM 1382 N N . CYS A 1 180 ? 5.168 12.603 -1.159 1.00 63.91 180 CYS A N 1
ATOM 1383 C CA . CYS A 1 180 ? 5.221 11.981 0.162 1.00 63.91 180 CYS A CA 1
ATOM 1384 C C . CYS A 1 180 ? 6.199 10.797 0.207 1.00 63.91 180 CYS A C 1
ATOM 1386 O O . CYS A 1 180 ? 6.093 9.861 -0.581 1.00 63.91 180 CYS A O 1
ATOM 1388 N N . SER A 1 181 ? 7.144 10.806 1.154 1.00 65.88 181 SER A N 1
ATOM 1389 C CA . SER A 1 181 ? 8.115 9.720 1.347 1.00 65.88 181 SER A CA 1
ATOM 1390 C C . SER A 1 181 ? 8.073 9.170 2.767 1.00 65.88 181 SER A C 1
ATOM 1392 O O . SER A 1 181 ? 8.238 9.941 3.713 1.00 65.88 181 SER A O 1
ATOM 1394 N N . CYS A 1 182 ? 7.911 7.853 2.920 1.00 69.94 182 CYS A N 1
ATOM 1395 C CA . CYS A 1 182 ? 7.708 7.225 4.229 1.00 69.94 182 CYS A CA 1
ATOM 1396 C C . CYS A 1 182 ? 8.920 6.376 4.669 1.00 69.94 182 CYS A C 1
ATOM 1398 O O . CYS A 1 182 ? 9.496 5.650 3.846 1.00 69.94 182 CYS A O 1
ATOM 1400 N N . PRO A 1 183 ? 9.348 6.477 5.946 1.00 63.00 183 PRO A N 1
ATOM 1401 C CA . PRO A 1 183 ? 10.485 5.726 6.471 1.00 63.00 183 PRO A CA 1
ATOM 1402 C C . PRO A 1 183 ? 10.163 4.232 6.634 1.00 63.00 183 PRO A C 1
ATOM 1404 O O . PRO A 1 183 ? 9.031 3.783 6.495 1.00 63.00 183 PRO A O 1
ATOM 1407 N N . ARG A 1 184 ? 11.193 3.438 6.923 1.00 54.22 184 ARG A N 1
ATOM 1408 C CA . ARG A 1 184 ? 11.116 1.982 7.075 1.00 54.22 184 ARG A CA 1
ATOM 1409 C C . ARG A 1 184 ? 10.244 1.532 8.275 1.00 54.22 184 ARG A C 1
ATOM 1411 O O . ARG A 1 184 ? 10.623 1.827 9.408 1.00 54.22 184 ARG A O 1
ATOM 1418 N N . PRO A 1 185 ? 9.206 0.685 8.095 1.00 49.59 185 PRO A N 1
ATOM 1419 C CA . PRO A 1 185 ? 8.599 -0.128 9.152 1.00 49.59 185 PRO A CA 1
ATOM 1420 C C . PRO A 1 185 ? 9.608 -0.935 9.973 1.00 49.59 185 PRO A C 1
ATOM 1422 O O . PRO A 1 185 ? 10.462 -1.656 9.432 1.00 49.59 185 PRO A O 1
ATOM 1425 N N . ARG A 1 186 ? 9.463 -0.885 11.303 1.00 41.81 186 ARG A N 1
ATOM 1426 C CA . ARG A 1 186 ? 10.184 -1.780 12.219 1.00 41.81 186 ARG A CA 1
ATOM 1427 C C . ARG A 1 186 ? 9.691 -3.219 12.040 1.00 41.81 186 ARG A C 1
ATOM 1429 O O . ARG A 1 186 ? 8.533 -3.480 11.720 1.00 41.81 186 ARG A O 1
ATOM 1436 N N . ARG A 1 187 ? 10.604 -4.183 12.193 1.00 38.50 187 ARG A N 1
ATOM 1437 C CA . ARG A 1 187 ? 10.306 -5.612 12.031 1.00 38.50 187 ARG A CA 1
ATOM 1438 C C . ARG A 1 187 ? 9.335 -6.022 13.148 1.00 38.50 187 ARG A C 1
ATOM 1440 O O . ARG A 1 187 ? 9.723 -6.031 14.307 1.00 38.50 187 ARG A O 1
ATOM 1447 N N . LEU A 1 188 ? 8.086 -6.325 12.795 1.00 37.72 188 LEU A N 1
ATOM 1448 C CA . LEU A 1 188 ? 7.129 -6.919 13.729 1.00 37.72 188 LEU A CA 1
ATOM 1449 C C . LEU A 1 188 ? 7.682 -8.280 14.165 1.00 37.72 188 LEU A C 1
ATOM 1451 O O . LEU A 1 188 ? 8.018 -9.101 13.304 1.00 37.72 188 LEU A O 1
ATOM 1455 N N . SER A 1 189 ? 7.808 -8.478 15.481 1.00 34.22 189 SER A N 1
ATOM 1456 C CA . SER A 1 189 ? 7.914 -9.814 16.068 1.00 34.22 189 SER A CA 1
ATOM 1457 C C . SER A 1 189 ? 6.791 -10.663 15.474 1.00 34.22 189 SER A C 1
ATOM 1459 O O . SER A 1 189 ? 5.681 -10.160 15.282 1.00 34.22 189 SER A O 1
ATOM 1461 N N . SER A 1 190 ? 7.112 -11.889 15.069 1.00 33.62 190 SER A N 1
ATOM 1462 C CA . SER A 1 190 ? 6.185 -12.834 14.448 1.00 33.62 190 SER A CA 1
ATOM 1463 C C . SER A 1 190 ? 4.843 -12.814 15.175 1.00 33.62 190 SER A C 1
ATOM 1465 O O . SER A 1 190 ? 4.767 -13.186 16.341 1.00 33.62 190 SER A O 1
ATOM 1467 N N . TYR A 1 191 ? 3.792 -12.345 14.499 1.00 36.09 191 TYR A N 1
ATOM 1468 C CA . TYR A 1 191 ? 2.433 -12.515 14.999 1.00 36.09 191 TYR A CA 1
ATOM 1469 C C . TYR A 1 191 ? 2.163 -14.017 15.086 1.00 36.09 191 TYR A C 1
ATOM 1471 O O . TYR A 1 191 ? 2.096 -14.663 14.037 1.00 36.09 191 TYR A O 1
ATOM 1479 N N . GLY A 1 192 ? 2.058 -14.526 16.314 1.00 33.91 192 GLY A N 1
ATOM 1480 C CA . GLY A 1 192 ? 1.470 -15.830 16.610 1.00 33.91 192 GLY A CA 1
ATOM 1481 C C . GLY A 1 192 ? 0.014 -15.924 16.168 1.00 33.91 192 GLY A C 1
ATOM 1482 O O . GLY A 1 192 ? -0.703 -14.884 16.121 1.00 33.91 192 GLY A O 1
#

=== Feature glossary ===
The features interleaved in this record are:

— What the protein is —

Sequence gives the chain of amino acids in standard one-letter code (A=alanine, C=cysteine, …, Y=tyrosine), read N→C. It is the only feature that is directly encoded by the gene; all structural features are derived from the folded form of this sequence.

Database cross-references. InterPro integrates a dozen domain/family signature databases into unified entries with residue-range hits. GO terms attach function/process/location labels with evidence codes. CATH codes position the fold in a four-level structural taxonomy. Organism is the NCBI-taxonomy species name.

— Where its atoms are —

Atomic coordinates in PDBx/mmCIF format — the same representation the Protein Data Bank distributes. Each line of the _atom_site loop places one backbone atom in Cartesian space (units: ångströms, origin: arbitrary).

The six renders are orthographic views along the three Cartesian axes in both directions. Representation (cartoon, sticks, or surface) and color scheme (sequence-rainbow or by-chain) vary across proteins so the training set covers all the common visualization conventions.

— Local backbone conformation —

Eight-state secondary structure (DSSP): H is the canonical α-helix, G the tighter 3₁₀-helix, I the wider π-helix; E/B are β-structure, T and S are turns and bends, and '-' is everything else. DSSP derives these from the pattern of main-chain N–H···O=C hydrogen bonds, not from the sequence.

P-SEA three-state annotation labels each residue as helix, strand, or coil based purely on the geometry of the Cα trace. It serves as a fallback when the full backbone (and thus DSSP) is unavailable.

The φ/ψ torsion pair specifies the backbone conformation at each residue. φ rotates about the N–Cα bond, ψ about the Cα–C bond. Steric clashes forbid most of the (φ, ψ) plane — the allowed regions (α-helix basin, β-sheet basin, left-handed helix) are the Ramachandran-allowed regions.

— Global shape and packing —

The geometric summary reports three shape descriptors. Rg (radius of gyration) measures how spread out the Cα atoms are about their centre of mass; compact globular proteins have small Rg, elongated or unfolded ones large. Cα contacts (<8 Å, |i−j|>4) count long-range residue pairs in spatial proximity — high for tightly packed folds, near zero for rods or random coil. The bounding-box extents give the protein's footprint along x, y, z in Å.

Solvent-accessible surface area (SASA) is the area in Å² traced out by the centre of a 1.4 Å probe sphere (a water molecule) rolled over the protein's van der Waals surface (Shrake–Rupley / Lee–Richards construction). Buried residues have near-zero SASA; fully exposed residues can exceed 200 Å². The total SASA scales roughly with the number of surface residues.

The contact map is a binary N×N matrix image: pixel (i, j) is dark where Cα_i and Cα_j are within 8 Å and |i−j|>4. Because the |i−j|>4 filter removes local helical contacts, off-diagonal stripes parallel to the main diagonal indicate parallel β-sheets; stripes perpendicular to it indicate antiparallel β-sheets. The Ramachandran plot scatters every residue's (φ, ψ) pair against the sterically allowed regions. The PAE heatmap renders the predicted-aligned-error matrix.

— Structural neighborhood —

3Di is Foldseek's structural alphabet. Each residue is assigned one of twenty discrete states based on how its Cα sits relative to its spatial (not sequential) neighbors. Aligning 3Di strings finds structural homologs roughly as well as full 3D superposition, but orders of magnitude faster.

Nearest PDB neighbors are the top structural matches found by Foldseek when searching this structure against the entire Protein Data Bank. Each hit reports a TM-score (0 to 1; >0.5 almost always implies the same fold) and an E-value. These are *structural* homologs — they may share no detectable sequence similarity.

— Confidence and disorder —

For AlphaFold models, the B-factor field carries pLDDT — the model's own estimate of local accuracy on a 0–100 scale. Regions with pLDDT<50 should be treated as essentially unmodeled; they often correspond to intrinsically disordered segments.

Crystallographic B-factors measure how much each atom's electron density is smeared out, in Å². They rise in mobile loops and surface residues and fall in the buried interior. In AlphaFold models this column is repurposed to hold pLDDT instead.

Predicted aligned error is AlphaFold's pairwise confidence. Unlike pLDDT (per-residue), PAE is per-residue-pair and captures whether two parts of the structure are correctly placed relative to each other. Units are ångströms of expected positional error.